Protein AF-A0A3A9B0M5-F1 (afdb_monomer_lite)

Radius of gyration: 29.29 Å; chains: 1; bounding box: 65×89×98 Å

Foldseek 3Di:
DDDDDDDDDDDDDDDDDDYDDDDDDDDDDDDDDDDDDDDPDPDDDDDPPDPDDDDPFPDWLVLLLVLLVNGVVSCQVLCLCVVLVRHPVCVVVVQWDWARARFFIKIFGQVLDQLPCQLQQQQCCVPPVGRDSQQGQKDFPVCACPRVDPPPQGHPVHPPTTIIGHDSQDPDQQLQVQQPQSQWDQDPPRRRTWGNLVRFQLPCSSQVRGPRSRWDRDPVSSGIGHDRLPCSSQVRRPRSRMDTHGSNSSSVSCCVSPSGHVVSVDDPPPPVPDDD

Sequence (276 aa):
MTDTHKNESVEPKAQITEASTEASTTTTEAAAAATNTAETSASTPASNTTDAAPKHSNFTRRSVLAMAGCGVAGLVVGGVLASWGVTSQAIASGRIDLRTTPTKMIVTDRARCSGCQRCEMMCTLKNDGVTQQSISRVHVWEHYNYGEGIGTGGGIYGDCQFTVQGCLQCADPQCANYCPVHAIYADPETGARVVDDEVCIGCGMCTAACPWNMPRVNAQTGTSTKCISCGRCAEQCPNGAIKFVDWEDIAQKVLDNGVASTATLIPDATLVEGLS

pLDDT: mean 78.05, std 26.07, range [27.14, 98.38]

Structure (mmCIF, N/CA/C/O backbone):
data_AF-A0A3A9B0M5-F1
#
_entry.id   AF-A0A3A9B0M5-F1
#
loop_
_atom_site.group_PDB
_atom_site.id
_atom_site.type_symbol
_atom_site.label_atom_id
_atom_site.label_alt_id
_atom_site.label_comp_id
_atom_site.label_asym_id
_atom_site.label_entity_id
_atom_site.label_seq_id
_atom_site.pdbx_PDB_ins_code
_atom_site.Cartn_x
_atom_site.Cartn_y
_atom_site.Cartn_z
_atom_site.occupancy
_atom_site.B_iso_or_equiv
_atom_site.auth_seq_id
_atom_site.auth_comp_id
_atom_site.auth_asym_id
_atom_site.auth_atom_id
_atom_site.pdbx_PDB_model_num
ATOM 1 N N . MET A 1 1 ? 41.537 12.180 71.579 1.00 37.97 1 MET A N 1
ATOM 2 C CA . MET A 1 1 ? 42.326 13.410 71.383 1.00 37.97 1 MET A CA 1
ATOM 3 C C . MET A 1 1 ? 41.405 14.422 70.722 1.00 37.97 1 MET A C 1
ATOM 5 O O . MET A 1 1 ? 41.039 14.184 69.583 1.00 37.97 1 MET A O 1
ATOM 9 N N . THR A 1 2 ? 40.981 15.413 71.523 1.00 37.19 2 THR A N 1
ATOM 10 C CA . THR A 1 2 ? 40.467 16.768 71.189 1.00 37.19 2 THR A CA 1
ATOM 11 C C . THR A 1 2 ? 39.323 16.868 70.165 1.00 37.19 2 THR A C 1
ATOM 13 O O . THR A 1 2 ? 39.521 16.551 69.000 1.00 37.19 2 THR A O 1
ATOM 16 N N . ASP A 1 3 ? 38.081 17.148 70.595 1.00 33.06 3 ASP A N 1
ATOM 17 C CA . ASP A 1 3 ? 37.487 18.507 70.776 1.00 33.06 3 ASP A CA 1
ATOM 18 C C . ASP A 1 3 ? 37.332 19.237 69.420 1.00 33.06 3 ASP A C 1
ATOM 20 O O . ASP A 1 3 ? 38.303 19.321 68.683 1.00 33.06 3 ASP A O 1
ATOM 24 N N . THR A 1 4 ? 36.184 19.760 68.964 1.00 40.91 4 THR A N 1
ATOM 25 C CA . THR A 1 4 ? 35.103 20.493 69.653 1.00 40.91 4 THR A CA 1
ATOM 26 C C . THR A 1 4 ? 33.837 20.628 68.759 1.00 40.91 4 THR A C 1
ATOM 28 O O . THR A 1 4 ? 33.938 20.854 67.560 1.00 40.91 4 THR A O 1
ATOM 31 N N . HIS A 1 5 ? 32.655 20.502 69.389 1.00 37.91 5 HIS A N 1
ATOM 32 C CA . HIS A 1 5 ? 31.403 21.304 69.298 1.00 37.91 5 HIS A CA 1
ATOM 33 C C . HIS A 1 5 ? 30.880 21.901 67.955 1.00 37.91 5 HIS A C 1
ATOM 35 O O . HIS A 1 5 ? 31.592 22.632 67.286 1.00 37.91 5 HIS A O 1
ATOM 41 N N . LYS A 1 6 ? 29.631 21.568 67.531 1.00 33.16 6 LYS A N 1
ATOM 42 C CA . LYS A 1 6 ? 28.328 22.311 67.713 1.00 33.16 6 LYS A CA 1
ATOM 43 C C . LYS A 1 6 ? 28.289 23.679 66.969 1.00 33.16 6 LYS A C 1
ATOM 45 O O . LYS A 1 6 ? 29.261 24.403 67.038 1.00 33.16 6 LYS A O 1
ATOM 50 N N . ASN A 1 7 ? 27.234 24.173 66.305 1.00 31.42 7 ASN A N 1
ATOM 51 C CA . ASN A 1 7 ? 25.790 23.982 66.459 1.00 31.42 7 ASN A CA 1
ATOM 52 C C . ASN A 1 7 ? 24.985 24.660 65.311 1.00 31.42 7 ASN A C 1
ATOM 54 O O . ASN A 1 7 ? 25.392 25.714 64.839 1.00 31.42 7 ASN A O 1
ATOM 58 N N . GLU A 1 8 ? 23.831 24.067 64.981 1.00 32.44 8 GLU A N 1
ATOM 59 C CA . GLU A 1 8 ? 22.487 24.623 64.674 1.00 32.44 8 GLU A CA 1
ATOM 60 C C . GLU A 1 8 ? 22.180 25.827 63.743 1.00 32.44 8 GLU A C 1
ATOM 62 O O . GLU A 1 8 ? 22.689 26.933 63.901 1.00 32.44 8 GLU A O 1
ATOM 67 N N . SER A 1 9 ? 21.065 25.611 63.006 1.00 30.75 9 SER A N 1
ATOM 68 C CA . SER A 1 9 ? 19.938 26.525 62.682 1.00 30.75 9 SER A CA 1
ATOM 69 C C . SER A 1 9 ? 20.122 27.447 61.450 1.00 30.75 9 SER A C 1
ATOM 71 O O . SER A 1 9 ? 21.202 27.968 61.233 1.00 30.75 9 SER A O 1
ATOM 73 N N . VAL A 1 10 ? 19.180 27.644 60.509 1.00 32.94 10 VAL A N 1
ATOM 74 C CA . VAL A 1 10 ? 17.725 27.919 60.549 1.00 32.94 10 VAL A CA 1
ATOM 75 C C . VAL A 1 10 ? 17.131 27.724 59.116 1.00 32.94 10 VAL A C 1
ATOM 77 O O . VAL A 1 10 ? 17.768 28.140 58.151 1.00 32.94 10 VAL A O 1
ATOM 80 N N . GLU A 1 11 ? 15.927 27.143 58.948 1.00 35.66 11 GLU A N 1
ATOM 81 C CA . GLU A 1 11 ? 15.085 27.260 57.718 1.00 35.66 11 GLU A CA 1
ATOM 82 C C . GLU A 1 11 ? 14.364 28.630 57.672 1.00 35.66 11 GLU A C 1
ATOM 84 O O . GLU A 1 11 ? 14.090 29.198 58.729 1.00 35.66 11 GLU A O 1
ATOM 89 N N . PRO A 1 12 ? 13.891 29.117 56.503 1.00 39.84 12 PRO A N 1
ATOM 90 C CA . PRO A 1 12 ? 12.433 29.028 56.327 1.00 39.84 12 PRO A CA 1
ATOM 91 C C . PRO A 1 12 ? 11.925 28.739 54.899 1.00 39.84 12 PRO A C 1
ATOM 93 O O . PRO A 1 12 ? 12.498 29.135 53.886 1.00 39.84 12 PRO A O 1
ATOM 96 N N . LYS A 1 13 ? 10.758 28.082 54.888 1.00 31.30 13 LYS A N 1
ATOM 97 C CA . LYS A 1 13 ? 9.774 27.911 53.805 1.00 31.30 13 LYS A CA 1
ATOM 98 C C . LYS A 1 13 ? 9.091 29.229 53.402 1.00 31.30 13 LYS A C 1
ATOM 100 O O . LYS A 1 13 ? 8.879 30.069 54.268 1.00 31.30 13 LYS A O 1
ATOM 105 N N . ALA A 1 14 ? 8.595 29.296 52.160 1.00 31.17 14 ALA A N 1
ATOM 106 C CA . ALA A 1 14 ? 7.221 29.695 51.760 1.00 31.17 14 ALA A CA 1
ATOM 107 C C . ALA A 1 14 ? 7.201 29.938 50.234 1.00 31.17 14 ALA A C 1
ATOM 109 O O . ALA A 1 14 ? 7.995 30.714 49.720 1.00 31.17 14 ALA A O 1
ATOM 110 N N . GLN A 1 15 ? 6.508 29.112 49.446 1.00 30.11 15 GLN A N 1
ATOM 111 C CA . GLN A 1 15 ? 5.094 29.263 49.061 1.00 30.11 15 GLN A CA 1
ATOM 112 C C . GLN A 1 15 ? 4.817 30.534 48.246 1.00 30.11 15 GLN A C 1
ATOM 114 O O . GLN A 1 15 ? 4.819 31.643 48.767 1.00 30.11 15 GLN A O 1
ATOM 119 N N . ILE A 1 16 ? 4.538 30.326 46.958 1.00 34.31 16 ILE A N 1
ATOM 120 C CA . ILE A 1 16 ? 4.034 31.336 46.030 1.00 34.31 16 ILE A CA 1
ATOM 121 C C . ILE A 1 16 ? 2.508 31.238 46.096 1.00 34.31 16 ILE A C 1
ATOM 123 O O . ILE A 1 16 ? 1.939 30.226 45.686 1.00 34.31 16 ILE A O 1
ATOM 127 N N . THR A 1 17 ? 1.868 32.240 46.693 1.00 30.05 17 THR A N 1
ATOM 128 C CA . THR A 1 17 ? 0.410 32.385 46.760 1.00 30.05 17 THR A CA 1
ATOM 129 C C . THR A 1 17 ? -0.123 33.259 45.630 1.00 30.05 17 THR A C 1
ATOM 131 O O . THR A 1 17 ? 0.590 34.052 45.021 1.00 30.05 17 THR A O 1
ATOM 134 N N . GLU A 1 18 ? -1.408 33.043 45.394 1.00 30.34 18 GLU A N 1
ATOM 135 C CA . GLU A 1 18 ? -2.299 33.493 44.335 1.00 30.34 18 GLU A CA 1
ATOM 136 C C . GLU A 1 18 ? -2.486 35.017 44.196 1.00 30.34 18 GLU A C 1
ATOM 138 O O . GLU A 1 18 ? -2.273 35.783 45.133 1.00 30.34 18 GLU A O 1
ATOM 143 N N . ALA A 1 19 ? -3.049 35.384 43.037 1.00 29.08 19 ALA A N 1
ATOM 144 C CA . ALA A 1 19 ? -4.328 36.099 42.905 1.00 29.08 19 ALA A CA 1
ATOM 145 C C . ALA A 1 19 ? -4.310 37.452 42.174 1.00 29.08 19 ALA A C 1
ATOM 147 O O . ALA A 1 19 ? -3.651 38.405 42.580 1.00 29.08 19 ALA A O 1
ATOM 148 N N . SER A 1 20 ? -5.270 37.532 41.239 1.00 28.45 20 SER A N 1
ATOM 149 C CA . SER A 1 20 ? -6.088 38.702 40.877 1.00 28.45 20 SER A CA 1
ATOM 150 C C . SER A 1 20 ? -5.387 39.808 40.064 1.00 28.45 20 SER A C 1
ATOM 152 O O . SER A 1 20 ? -4.211 40.075 40.247 1.00 28.45 20 SER A O 1
ATOM 154 N N . THR A 1 21 ? -6.017 40.444 39.076 1.00 32.62 21 THR A N 1
ATOM 155 C CA . THR A 1 21 ? -7.392 40.965 39.069 1.00 32.62 21 THR A CA 1
ATOM 156 C C . THR A 1 21 ? -7.945 41.118 37.645 1.00 32.62 21 THR A C 1
ATOM 158 O O . THR A 1 21 ? -7.223 41.394 36.690 1.00 32.62 21 THR A O 1
ATOM 161 N N . GLU A 1 22 ? -9.263 40.961 37.548 1.00 30.72 22 GLU A N 1
ATOM 162 C CA . GLU A 1 22 ? -10.137 41.273 36.414 1.00 30.72 22 GLU A CA 1
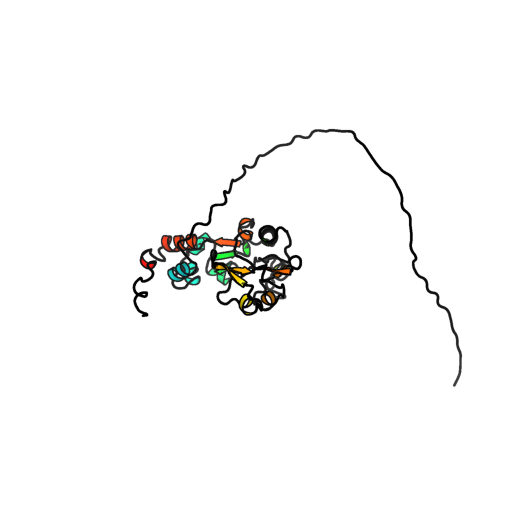ATOM 163 C C . GLU A 1 22 ? -10.238 42.791 36.152 1.00 30.72 22 GLU A C 1
ATOM 165 O O . GLU A 1 22 ? -10.077 43.587 37.076 1.00 30.72 22 GLU A O 1
ATOM 170 N N . ALA A 1 23 ? -10.611 43.193 34.927 1.00 30.28 23 ALA A N 1
ATOM 171 C CA . ALA A 1 23 ? -11.960 43.716 34.630 1.00 30.28 23 ALA A CA 1
ATOM 172 C C . ALA A 1 23 ? -12.019 44.610 33.372 1.00 30.28 23 ALA A C 1
ATOM 174 O O . ALA A 1 23 ? -11.239 45.547 33.242 1.00 30.28 23 ALA A O 1
ATOM 175 N N . SER A 1 24 ? -13.078 44.373 32.577 1.00 27.62 24 SER A N 1
ATOM 176 C CA . SER A 1 24 ? -13.893 45.360 31.830 1.00 27.62 24 SER A CA 1
ATOM 177 C C . SER A 1 24 ? -13.239 46.155 30.684 1.00 27.62 24 SER A C 1
ATOM 179 O O . SER A 1 24 ? -12.115 46.611 30.780 1.00 27.62 24 SER A O 1
ATOM 181 N N . THR A 1 25 ? -13.868 46.438 29.540 1.00 30.67 25 THR A N 1
ATOM 182 C CA . THR A 1 25 ? -15.287 46.449 29.142 1.00 30.67 25 THR A CA 1
ATOM 183 C C . THR A 1 25 ? -15.360 46.605 27.612 1.00 30.67 25 THR A C 1
ATOM 185 O O . THR A 1 25 ? -14.657 47.428 27.039 1.00 30.67 25 THR A O 1
ATOM 188 N N . THR A 1 26 ? -16.212 45.790 26.988 1.00 28.73 26 THR A N 1
ATOM 189 C CA . THR A 1 26 ? -17.173 46.071 25.896 1.00 28.73 26 THR A CA 1
ATOM 190 C C . THR A 1 26 ? -16.963 47.193 24.845 1.00 28.73 26 THR A C 1
ATOM 192 O O . THR A 1 26 ? -16.967 48.377 25.163 1.00 28.73 26 THR A O 1
ATOM 195 N N . THR A 1 27 ? -17.039 46.734 23.579 1.00 30.11 27 THR A N 1
ATOM 196 C CA . THR A 1 27 ? -17.926 47.150 22.449 1.00 30.11 27 THR A CA 1
ATOM 197 C C . THR A 1 27 ? -17.596 48.333 21.512 1.00 30.11 27 THR A C 1
ATOM 199 O O . THR A 1 27 ? -17.556 49.473 21.954 1.00 30.11 27 THR A O 1
ATOM 202 N N . THR A 1 28 ? -17.580 47.991 20.197 1.00 30.19 28 THR A N 1
ATOM 203 C CA . THR A 1 28 ? -18.144 48.687 18.989 1.00 30.19 28 THR A CA 1
ATOM 204 C C . THR A 1 28 ? -17.599 50.082 18.616 1.00 30.19 28 THR A C 1
ATOM 206 O O . THR A 1 28 ? -17.345 50.888 19.490 1.00 30.19 28 THR A O 1
ATOM 209 N N . GLU A 1 29 ? -17.425 50.526 17.364 1.00 31.56 29 GLU A N 1
ATOM 210 C CA . GLU A 1 29 ? -17.757 50.059 16.009 1.00 31.56 29 GLU A CA 1
ATOM 211 C C . GLU A 1 29 ? -17.039 50.980 14.983 1.00 31.56 29 GLU A C 1
ATOM 213 O O . GLU A 1 29 ? -16.890 52.171 15.229 1.00 31.56 29 GLU A O 1
ATOM 218 N N . ALA A 1 30 ? -16.705 50.406 13.820 1.00 28.38 30 ALA A N 1
ATOM 219 C CA . ALA A 1 30 ? -16.826 50.940 12.450 1.00 28.38 30 ALA A CA 1
ATOM 220 C C . ALA A 1 30 ? -16.000 52.137 11.891 1.00 28.38 30 ALA A C 1
ATOM 222 O O . ALA A 1 30 ? -15.804 53.179 12.504 1.00 28.38 30 ALA A O 1
ATOM 223 N N . ALA A 1 31 ? -15.714 51.956 10.585 1.00 28.52 31 ALA A N 1
ATOM 224 C CA . ALA A 1 31 ? -15.318 52.895 9.522 1.00 28.52 31 ALA A CA 1
ATOM 225 C C . ALA A 1 31 ? -13.849 53.359 9.476 1.00 28.52 31 ALA A C 1
ATOM 227 O O . ALA A 1 31 ? -13.247 53.677 10.485 1.00 28.52 31 ALA A O 1
ATOM 228 N N . ALA A 1 32 ? -13.193 53.543 8.332 1.00 27.14 32 ALA A N 1
ATOM 229 C CA . ALA A 1 32 ? -13.381 53.156 6.936 1.00 27.14 32 ALA A CA 1
ATOM 230 C C . ALA A 1 32 ? -12.092 53.611 6.223 1.00 27.14 32 ALA A C 1
ATOM 232 O O . ALA A 1 32 ? -11.688 54.757 6.401 1.00 27.14 32 ALA A O 1
ATOM 233 N N . ALA A 1 33 ? -11.466 52.767 5.404 1.00 30.16 33 ALA A N 1
ATOM 234 C CA . ALA A 1 33 ? -10.586 53.223 4.325 1.00 30.16 33 ALA A CA 1
ATOM 235 C C . ALA A 1 33 ? -10.403 52.098 3.301 1.00 30.16 33 ALA A C 1
ATOM 237 O O . ALA A 1 33 ? -9.668 51.138 3.518 1.00 30.16 33 ALA A O 1
ATOM 238 N N . ALA A 1 34 ? -11.124 52.225 2.192 1.00 28.05 34 ALA A N 1
ATOM 239 C CA . ALA A 1 34 ? -10.948 51.423 0.997 1.00 28.05 34 ALA A CA 1
ATOM 240 C C . ALA A 1 34 ? -9.739 51.925 0.197 1.00 28.05 34 ALA A C 1
ATOM 242 O O . ALA A 1 34 ? -9.637 53.120 -0.080 1.00 28.05 34 ALA A O 1
ATOM 243 N N . THR A 1 35 ? -8.902 51.005 -0.275 1.00 30.86 35 THR A N 1
ATOM 244 C CA . THR A 1 35 ? -8.110 51.193 -1.494 1.00 30.86 35 THR A CA 1
ATOM 245 C C . THR A 1 35 ? -8.123 49.900 -2.300 1.00 30.86 35 THR A C 1
ATOM 247 O O . THR A 1 35 ? -7.697 48.842 -1.848 1.00 30.86 35 THR A O 1
ATOM 250 N N . ASN A 1 36 ? -8.680 50.023 -3.503 1.00 31.52 36 ASN A N 1
ATOM 251 C CA . ASN A 1 36 ? -8.781 49.003 -4.535 1.00 31.52 36 ASN A CA 1
ATOM 252 C C . ASN A 1 36 ? -7.397 48.577 -5.042 1.00 31.52 36 ASN A C 1
ATOM 254 O O . ASN A 1 36 ? -6.628 49.425 -5.495 1.00 31.52 36 ASN A O 1
ATOM 258 N N . THR A 1 37 ? -7.159 47.271 -5.128 1.00 32.09 37 THR A N 1
ATOM 259 C CA . THR A 1 37 ? -6.278 46.686 -6.144 1.00 32.09 37 THR A CA 1
ATOM 260 C C . THR A 1 37 ? -6.960 45.469 -6.759 1.00 32.09 37 THR A C 1
ATOM 262 O O . THR A 1 37 ? -7.563 44.648 -6.078 1.00 32.09 37 THR A O 1
ATOM 265 N N . ALA A 1 38 ? -6.921 45.445 -8.087 1.00 29.91 38 ALA A N 1
ATOM 266 C CA . ALA A 1 38 ? -7.710 44.610 -8.971 1.00 29.91 38 ALA A CA 1
ATOM 267 C C . ALA A 1 38 ? -7.448 43.104 -8.808 1.00 29.91 38 ALA A C 1
ATOM 269 O O . ALA A 1 38 ? -6.310 42.642 -8.889 1.00 29.91 38 ALA A O 1
ATOM 270 N N . GLU A 1 39 ? -8.534 42.344 -8.677 1.00 27.55 39 GLU A N 1
ATOM 271 C CA . GLU A 1 39 ? -8.567 40.899 -8.877 1.00 27.55 39 GLU A CA 1
ATOM 272 C C . GLU A 1 39 ? -8.356 40.581 -10.362 1.00 27.55 39 GLU A C 1
ATOM 274 O O . GLU A 1 39 ? -9.118 41.009 -11.229 1.00 27.55 39 GLU A O 1
ATOM 279 N N . THR A 1 40 ? -7.323 39.797 -10.665 1.00 28.72 40 THR A N 1
ATOM 280 C CA . THR A 1 40 ? -7.215 39.072 -11.936 1.00 28.72 40 THR A CA 1
ATOM 281 C C . THR A 1 40 ? -7.671 37.641 -11.680 1.00 28.72 40 THR A C 1
ATOM 283 O O . THR A 1 40 ? -6.923 36.795 -11.198 1.00 28.72 40 THR A O 1
ATOM 286 N N . SER A 1 41 ? -8.946 37.390 -11.960 1.00 28.12 41 SER A N 1
ATOM 287 C CA . SER A 1 41 ? -9.590 36.084 -11.896 1.00 28.12 41 SER A CA 1
ATOM 288 C C . SER A 1 41 ? -9.194 35.239 -13.112 1.00 28.12 41 SER A C 1
ATOM 290 O O . SER A 1 41 ? -9.834 35.261 -14.160 1.00 28.12 41 SER A O 1
ATOM 292 N N . ALA A 1 42 ? -8.122 34.460 -12.971 1.00 28.97 42 ALA A N 1
ATOM 293 C CA . ALA A 1 42 ? -7.872 33.323 -13.850 1.00 28.97 42 ALA A CA 1
ATOM 294 C C . ALA A 1 42 ? -8.760 32.157 -13.388 1.00 28.97 42 ALA A C 1
ATOM 296 O O . ALA A 1 42 ? -8.472 31.473 -12.407 1.00 28.97 42 ALA A O 1
ATOM 297 N N . SER A 1 43 ? -9.886 31.978 -14.074 1.00 30.62 43 SER A N 1
ATOM 298 C CA . SER A 1 43 ? -10.784 30.841 -13.903 1.00 30.62 43 SER A CA 1
ATOM 299 C C . SER A 1 43 ? -10.122 29.569 -14.439 1.00 30.62 43 SER A C 1
ATOM 301 O O . SER A 1 43 ? -9.947 29.383 -15.641 1.00 30.62 43 SER A O 1
ATOM 303 N N . THR A 1 44 ? -9.744 28.667 -13.537 1.00 30.22 44 THR A N 1
ATOM 304 C CA . THR A 1 44 ? -9.414 27.283 -13.892 1.00 30.22 44 THR A CA 1
ATOM 305 C C . THR A 1 44 ? -10.725 26.533 -14.146 1.00 30.22 44 THR A C 1
ATOM 307 O O . THR A 1 44 ? -11.612 26.591 -13.291 1.00 30.22 44 THR A O 1
ATOM 310 N N . PRO A 1 45 ? -10.899 25.824 -15.276 1.00 30.02 45 PRO A N 1
ATOM 311 C CA . PRO A 1 45 ? -12.116 25.063 -15.510 1.00 30.02 45 PRO A CA 1
ATOM 312 C C . PRO A 1 45 ? -12.175 23.887 -14.531 1.00 30.02 45 PRO A C 1
ATOM 314 O O . PRO A 1 45 ? -11.258 23.068 -14.460 1.00 30.02 45 PRO A O 1
ATOM 317 N N . ALA A 1 46 ? -13.262 23.825 -13.765 1.00 28.66 46 ALA A N 1
ATOM 318 C CA . ALA A 1 46 ? -13.590 22.698 -12.910 1.00 28.66 46 ALA A CA 1
ATOM 319 C C . ALA A 1 46 ? -13.708 21.434 -13.775 1.00 28.66 46 ALA A C 1
ATOM 321 O O . ALA A 1 46 ? -14.604 21.317 -14.612 1.00 28.66 46 ALA A O 1
ATOM 322 N N . SER A 1 47 ? -12.789 20.486 -13.593 1.00 31.44 47 SER A N 1
ATOM 323 C CA . SER A 1 47 ? -12.940 19.145 -14.140 1.00 31.44 47 SER A CA 1
ATOM 324 C C . SER A 1 47 ? -14.050 18.446 -13.360 1.00 31.44 47 SER A C 1
ATOM 326 O O . SER A 1 47 ? -13.836 17.990 -12.237 1.00 31.44 47 SER A O 1
ATOM 328 N N . ASN A 1 48 ? -15.242 18.383 -13.949 1.00 29.56 48 ASN A N 1
ATOM 329 C CA . ASN A 1 48 ? -16.323 17.520 -13.490 1.00 29.56 48 ASN A CA 1
ATOM 330 C C . ASN A 1 48 ? -15.869 16.059 -13.598 1.00 29.56 48 ASN A C 1
ATOM 332 O O . ASN A 1 48 ? -15.992 15.442 -14.654 1.00 29.56 48 ASN A O 1
ATOM 336 N N . THR A 1 49 ? -15.342 15.494 -12.516 1.00 30.36 49 THR A N 1
ATOM 337 C CA . THR A 1 49 ? -15.250 14.043 -12.364 1.00 30.36 49 THR A CA 1
ATOM 338 C C . THR A 1 49 ? -16.560 13.579 -11.752 1.00 30.36 49 THR A C 1
ATOM 340 O O . THR A 1 49 ? -16.742 13.605 -10.540 1.00 30.36 49 THR A O 1
ATOM 343 N N . THR A 1 50 ? -17.509 13.222 -12.612 1.00 31.89 50 THR A N 1
ATOM 344 C CA . THR A 1 50 ? -18.661 12.415 -12.218 1.00 31.89 50 THR A CA 1
ATOM 345 C C . THR A 1 50 ? -18.141 11.111 -11.623 1.00 31.89 50 THR A C 1
ATOM 347 O O . THR A 1 50 ? -17.428 10.381 -12.316 1.00 31.89 50 THR A O 1
ATOM 350 N N . ASP A 1 51 ? -18.481 10.835 -10.364 1.00 37.94 51 ASP A N 1
ATOM 351 C CA . ASP A 1 51 ? -18.269 9.539 -9.724 1.00 37.94 51 ASP A CA 1
ATOM 352 C C . ASP A 1 51 ? -18.958 8.460 -10.573 1.00 37.94 51 ASP A C 1
ATOM 354 O O . ASP A 1 51 ? -20.180 8.304 -10.564 1.00 37.94 51 ASP A O 1
ATOM 358 N N . ALA A 1 52 ? -18.173 7.760 -11.391 1.00 35.09 52 ALA A N 1
ATOM 359 C CA . ALA A 1 52 ? -18.656 6.637 -12.171 1.00 35.09 52 ALA A CA 1
ATOM 360 C C . ALA A 1 52 ? -18.911 5.463 -11.217 1.00 35.09 52 ALA A C 1
ATOM 362 O O . ALA A 1 52 ? -18.023 5.063 -10.465 1.00 35.09 52 ALA A O 1
ATOM 363 N N . ALA A 1 53 ? -20.127 4.917 -11.265 1.00 32.12 53 ALA A N 1
ATOM 364 C CA . ALA A 1 53 ? -20.503 3.686 -10.576 1.00 32.12 53 ALA A CA 1
ATOM 365 C C . ALA A 1 53 ? -19.485 2.553 -10.853 1.00 32.12 53 ALA A C 1
ATOM 367 O O . ALA A 1 53 ? -18.894 2.519 -11.940 1.00 32.12 53 ALA A O 1
ATOM 368 N N . PRO A 1 54 ? -19.269 1.622 -9.902 1.00 40.66 54 PRO A N 1
ATOM 369 C CA . PRO A 1 54 ? -18.243 0.595 -10.027 1.00 40.66 54 PRO A CA 1
ATOM 370 C C . PRO A 1 54 ? -18.537 -0.296 -11.237 1.00 40.66 54 PRO A C 1
ATOM 372 O O . PRO A 1 54 ? -19.542 -1.004 -11.285 1.00 40.66 54 PRO A O 1
ATOM 375 N N . LYS A 1 55 ? -17.656 -0.258 -12.242 1.00 45.41 55 LYS A N 1
ATOM 376 C CA . LYS A 1 55 ? -17.670 -1.237 -13.330 1.00 45.41 55 LYS A CA 1
ATOM 377 C C . LYS A 1 55 ? -17.358 -2.603 -12.724 1.00 45.41 55 LYS A C 1
ATOM 379 O O . LYS A 1 55 ? -16.297 -2.781 -12.129 1.00 45.41 55 LYS A O 1
ATOM 384 N N . HIS A 1 56 ? -18.258 -3.568 -12.885 1.00 45.34 56 HIS A N 1
ATOM 385 C CA . HIS A 1 56 ? -17.932 -4.966 -12.625 1.00 45.34 56 HIS A CA 1
ATOM 386 C C . HIS A 1 56 ? -16.832 -5.392 -13.610 1.00 45.34 56 HIS A C 1
ATOM 388 O O . HIS A 1 56 ? -17.096 -5.608 -14.790 1.00 45.34 56 HIS A O 1
ATOM 394 N N . SER A 1 57 ? -15.587 -5.440 -13.129 1.00 55.72 57 SER A N 1
ATOM 395 C CA . SER A 1 57 ? -14.427 -5.895 -13.900 1.00 55.72 57 SER A CA 1
ATOM 396 C C . SER A 1 57 ? -14.565 -7.387 -14.195 1.00 55.72 57 SER A C 1
ATOM 398 O O . SER A 1 57 ? -14.713 -8.196 -13.277 1.00 55.72 57 SER A O 1
ATOM 400 N N . ASN A 1 58 ? -14.450 -7.767 -15.469 1.00 69.00 58 ASN A N 1
ATOM 401 C CA . ASN A 1 58 ? -14.431 -9.171 -15.897 1.00 69.00 58 ASN A CA 1
ATOM 402 C C . ASN A 1 58 ? -13.143 -9.911 -15.483 1.00 69.00 58 ASN A C 1
ATOM 404 O O . ASN A 1 58 ? -13.036 -11.123 -15.669 1.00 69.00 58 ASN A O 1
ATOM 408 N N . PHE A 1 59 ? -12.155 -9.204 -14.920 1.00 81.88 59 PHE A N 1
ATOM 409 C CA . PHE A 1 59 ? -10.872 -9.769 -14.518 1.00 81.88 59 PHE A CA 1
ATOM 410 C C . PHE A 1 59 ? -10.609 -9.582 -13.028 1.00 81.88 59 PHE A C 1
ATOM 412 O O . PHE A 1 59 ? -10.622 -8.472 -12.493 1.00 81.88 59 PHE A O 1
ATOM 419 N N . THR A 1 60 ? -10.302 -10.693 -12.362 1.00 85.75 60 THR A N 1
ATOM 420 C CA . THR A 1 60 ? -9.847 -10.704 -10.972 1.00 85.75 60 THR A CA 1
ATOM 421 C C . THR A 1 60 ? -8.324 -10.714 -10.919 1.00 85.75 60 THR A C 1
ATOM 423 O O . THR A 1 60 ? -7.653 -11.167 -11.850 1.00 85.75 60 THR A O 1
ATOM 426 N N . ARG A 1 61 ? -7.746 -10.333 -9.774 1.00 88.50 61 ARG A N 1
ATOM 427 C CA . ARG A 1 61 ? -6.318 -10.553 -9.492 1.00 88.50 61 ARG A CA 1
ATOM 428 C C . ARG A 1 61 ? -5.857 -11.958 -9.892 1.00 88.50 61 ARG A C 1
ATOM 430 O O . ARG A 1 61 ? -4.808 -12.117 -10.508 1.00 88.50 61 ARG A O 1
ATOM 437 N N . ARG A 1 62 ? -6.614 -12.991 -9.503 1.00 87.38 62 ARG A N 1
ATOM 438 C CA . ARG A 1 62 ? -6.215 -14.390 -9.710 1.00 87.38 62 ARG A CA 1
ATOM 439 C C . ARG A 1 62 ? -6.189 -14.745 -11.193 1.00 87.38 62 ARG A C 1
ATOM 441 O O . ARG A 1 62 ? -5.222 -15.366 -11.619 1.00 87.38 62 ARG A O 1
ATOM 448 N N . SER A 1 63 ? -7.194 -14.328 -11.967 1.00 87.62 63 SER A N 1
ATOM 449 C CA . SER A 1 63 ? -7.231 -14.607 -13.407 1.00 87.62 63 SER A CA 1
ATOM 450 C C . SER A 1 63 ? -6.073 -13.929 -14.137 1.00 87.62 63 SER A C 1
ATOM 452 O O . SER A 1 63 ? -5.421 -14.560 -14.960 1.00 87.62 63 SER A O 1
ATOM 454 N N . VAL A 1 64 ? -5.742 -12.683 -13.780 1.00 89.56 64 VAL A N 1
ATOM 455 C CA . VAL A 1 64 ? -4.619 -11.959 -14.401 1.00 89.56 64 VAL A CA 1
ATOM 456 C C . VAL A 1 64 ? -3.274 -12.591 -14.073 1.00 89.56 64 VAL A C 1
ATOM 458 O O . VAL A 1 64 ? -2.447 -12.794 -14.959 1.00 89.56 64 VAL A O 1
ATOM 461 N N . LEU A 1 65 ? -3.052 -12.945 -12.806 1.00 88.81 65 LEU A N 1
ATOM 462 C CA . LEU A 1 65 ? -1.814 -13.607 -12.402 1.00 88.81 65 LEU A CA 1
ATOM 463 C C . LEU A 1 65 ? -1.678 -15.006 -13.022 1.00 88.81 65 LEU A C 1
ATOM 465 O O . LEU A 1 65 ? -0.562 -15.405 -13.344 1.00 88.81 65 LEU A O 1
ATOM 469 N N . ALA A 1 66 ? -2.789 -15.722 -13.220 1.00 86.75 66 ALA A N 1
ATOM 470 C CA . ALA A 1 66 ? -2.799 -17.008 -13.911 1.00 86.75 66 ALA A CA 1
ATOM 471 C C . ALA A 1 66 ? -2.458 -16.865 -15.404 1.00 86.75 66 ALA A C 1
ATOM 473 O O . ALA A 1 66 ? -1.644 -17.634 -15.907 1.00 86.75 66 ALA A O 1
ATOM 474 N N . MET A 1 67 ? -2.994 -15.846 -16.092 1.00 84.69 67 MET A N 1
ATOM 475 C CA . MET A 1 67 ? -2.651 -15.571 -17.498 1.00 84.69 67 MET A CA 1
ATOM 476 C C . MET A 1 67 ? -1.155 -15.324 -17.710 1.00 84.69 67 MET A C 1
ATOM 478 O O . MET A 1 67 ? -0.607 -15.692 -18.741 1.00 84.69 67 MET A O 1
ATOM 482 N N . ALA A 1 68 ? -0.484 -14.711 -16.735 1.00 82.12 68 ALA A N 1
ATOM 483 C CA . ALA A 1 68 ? 0.943 -14.421 -16.816 1.00 82.12 68 ALA A CA 1
ATOM 484 C C . ALA A 1 68 ? 1.848 -15.653 -16.598 1.00 82.12 68 ALA A C 1
ATOM 486 O O . ALA A 1 68 ? 3.072 -15.522 -16.671 1.00 82.12 68 ALA A O 1
ATOM 487 N N . GLY A 1 69 ? 1.279 -16.825 -16.279 1.00 79.44 69 GLY A N 1
ATOM 488 C CA . GLY A 1 69 ? 1.986 -18.080 -15.993 1.00 79.44 69 GLY A CA 1
ATOM 489 C C . GLY A 1 69 ? 2.738 -18.063 -14.658 1.00 79.44 69 GLY A C 1
ATOM 490 O O . GLY A 1 69 ? 2.389 -18.778 -13.724 1.00 79.44 69 GLY A O 1
ATOM 491 N N . CYS A 1 70 ? 3.739 -17.191 -14.534 1.00 81.31 70 CYS A N 1
ATOM 492 C CA . CYS A 1 70 ? 4.586 -17.035 -13.346 1.00 81.31 70 CYS A CA 1
ATOM 493 C C . CYS A 1 70 ? 4.113 -15.901 -12.414 1.00 81.31 70 CYS A C 1
ATOM 495 O O . CYS A 1 70 ? 4.921 -15.261 -11.734 1.00 81.31 70 CYS A O 1
ATOM 497 N N . GLY A 1 71 ? 2.812 -15.589 -12.408 1.00 88.94 71 GLY A N 1
ATOM 498 C CA . GLY A 1 71 ? 2.249 -14.507 -11.601 1.00 88.94 71 GLY A CA 1
ATOM 499 C C . GLY A 1 71 ? 2.879 -13.144 -11.911 1.00 88.94 71 GLY A C 1
ATOM 500 O O . GLY A 1 71 ? 3.076 -12.779 -13.068 1.00 88.94 71 GLY A O 1
ATOM 501 N N . VAL A 1 72 ? 3.221 -12.380 -10.867 1.00 89.81 72 VAL A N 1
ATOM 502 C CA . VAL A 1 72 ? 3.800 -11.030 -11.020 1.00 89.81 72 VAL A CA 1
ATOM 503 C C . VAL A 1 72 ? 5.131 -11.068 -11.770 1.00 89.81 72 VAL A C 1
ATOM 505 O O . VAL A 1 72 ? 5.385 -10.191 -12.590 1.00 89.81 72 VAL A O 1
ATOM 508 N N . ALA A 1 73 ? 5.960 -12.094 -11.553 1.00 89.06 73 ALA A N 1
ATOM 509 C CA . ALA A 1 73 ? 7.241 -12.220 -12.247 1.00 89.06 73 ALA A CA 1
ATOM 510 C C . ALA A 1 73 ? 7.054 -12.335 -13.769 1.00 89.06 73 ALA A C 1
ATOM 512 O O . ALA A 1 73 ? 7.792 -11.703 -14.522 1.00 89.06 73 ALA A O 1
ATOM 513 N N . GLY A 1 74 ? 6.022 -13.063 -14.216 1.00 88.19 74 GLY A N 1
ATOM 514 C CA . GLY A 1 74 ? 5.653 -13.151 -15.632 1.00 88.19 74 GLY A CA 1
ATOM 515 C C . GLY A 1 74 ? 5.243 -11.797 -16.216 1.00 88.19 74 GLY A C 1
ATOM 516 O O . GLY A 1 74 ? 5.716 -11.420 -17.285 1.00 88.19 74 GLY A O 1
ATOM 517 N N . LEU A 1 75 ? 4.450 -11.014 -15.475 1.00 90.69 75 LEU A N 1
ATOM 518 C CA . LEU A 1 75 ? 4.038 -9.663 -15.885 1.00 90.69 75 LEU A CA 1
ATOM 519 C C . LEU A 1 75 ? 5.228 -8.695 -16.024 1.00 90.69 75 LEU A C 1
ATOM 521 O O . LEU A 1 75 ? 5.233 -7.833 -16.904 1.00 90.69 75 LEU A O 1
ATOM 525 N N . VAL A 1 76 ? 6.236 -8.826 -15.159 1.00 91.75 76 VAL A N 1
ATOM 526 C CA . VAL A 1 76 ? 7.443 -7.986 -15.191 1.00 91.75 76 VAL A CA 1
ATOM 527 C C . VAL A 1 76 ? 8.359 -8.389 -16.346 1.00 91.75 76 VAL A C 1
ATOM 529 O O . VAL A 1 76 ? 8.735 -7.538 -17.149 1.00 91.75 76 VAL A O 1
ATOM 532 N N . VAL A 1 77 ? 8.709 -9.676 -16.450 1.00 88.44 77 VAL A N 1
ATOM 533 C CA . VAL A 1 77 ? 9.636 -10.177 -17.481 1.00 88.44 77 VAL A CA 1
ATOM 534 C C . VAL A 1 77 ? 9.025 -10.058 -18.878 1.00 88.44 77 VAL A C 1
ATOM 536 O O . VAL A 1 77 ? 9.726 -9.696 -19.817 1.00 88.44 77 VAL A O 1
ATOM 539 N N . GLY A 1 78 ? 7.713 -10.274 -19.009 1.00 86.56 78 GLY A N 1
ATOM 540 C CA . GLY A 1 78 ? 6.967 -10.084 -20.255 1.00 86.56 78 GLY A CA 1
ATOM 541 C C . GLY A 1 78 ? 6.733 -8.618 -20.641 1.00 86.56 78 GLY A C 1
ATOM 542 O O . GLY A 1 78 ? 6.021 -8.352 -21.605 1.00 86.56 78 GLY A O 1
ATOM 543 N N . GLY A 1 79 ? 7.268 -7.651 -19.885 1.00 90.44 79 GLY A N 1
ATOM 544 C CA . GLY A 1 79 ? 7.165 -6.222 -20.196 1.00 90.44 79 GLY A CA 1
ATOM 545 C C . GLY A 1 79 ? 5.756 -5.630 -20.073 1.00 90.44 79 GLY A C 1
ATOM 546 O O . GLY A 1 79 ? 5.563 -4.457 -20.383 1.00 90.44 79 GLY A O 1
ATOM 547 N N . VAL A 1 80 ? 4.774 -6.398 -19.587 1.00 93.06 80 VAL A N 1
ATOM 548 C CA . VAL A 1 80 ? 3.373 -5.968 -19.427 1.00 93.06 80 VAL A CA 1
ATOM 549 C C . VAL A 1 80 ? 3.285 -4.737 -18.534 1.00 93.06 80 VAL A C 1
ATOM 551 O O . VAL A 1 80 ? 2.533 -3.809 -18.820 1.00 93.06 80 VAL A O 1
ATOM 554 N N . LEU A 1 81 ? 4.094 -4.696 -17.473 1.00 94.38 81 LEU A N 1
ATOM 555 C CA . LEU A 1 81 ? 4.056 -3.607 -16.500 1.00 94.38 81 LEU A CA 1
ATOM 556 C C . LEU A 1 81 ? 4.943 -2.399 -16.866 1.00 94.38 81 LEU A C 1
ATOM 558 O O . LEU A 1 81 ? 4.989 -1.415 -16.117 1.00 94.38 81 LEU A O 1
ATOM 562 N N . ALA A 1 82 ? 5.627 -2.433 -18.016 1.00 93.19 82 ALA A N 1
ATOM 563 C CA . ALA A 1 82 ? 6.590 -1.404 -18.408 1.00 93.19 82 ALA A CA 1
ATOM 564 C C . ALA A 1 82 ? 5.948 -0.016 -18.569 1.00 93.19 82 ALA A C 1
ATOM 566 O O . ALA A 1 82 ? 6.567 0.988 -18.210 1.00 93.19 82 ALA A O 1
ATOM 567 N N . SER A 1 83 ? 4.685 0.060 -19.010 1.00 91.31 83 SER A N 1
ATOM 568 C CA . SER A 1 83 ? 3.939 1.325 -19.131 1.00 91.31 83 SER A CA 1
ATOM 569 C C . SER A 1 83 ? 3.749 2.045 -17.795 1.00 91.31 83 SER A C 1
ATOM 571 O O . SER A 1 83 ? 3.655 3.271 -17.761 1.00 91.31 83 SER A O 1
ATOM 573 N N . TRP A 1 84 ? 3.755 1.317 -16.676 1.00 94.00 84 TRP A N 1
ATOM 574 C CA . TRP A 1 84 ? 3.688 1.911 -15.338 1.00 94.00 84 TRP A CA 1
ATOM 575 C C . TRP A 1 84 ? 5.069 2.200 -14.732 1.00 94.00 84 TRP A C 1
ATOM 577 O O . TRP A 1 84 ? 5.152 2.746 -13.626 1.00 94.00 84 TRP A O 1
ATOM 587 N N . GLY A 1 85 ? 6.142 1.941 -15.487 1.00 91.31 85 GLY A N 1
ATOM 588 C CA . GLY A 1 85 ? 7.538 2.153 -15.106 1.00 91.31 85 GLY A CA 1
ATOM 589 C C . GLY A 1 85 ? 8.190 0.949 -14.429 1.00 91.31 85 GLY A C 1
ATOM 590 O O . GLY A 1 85 ? 9.299 1.082 -13.923 1.00 91.31 85 GLY A O 1
ATOM 591 N N . VAL A 1 86 ? 7.514 -0.202 -14.399 1.00 95.31 86 VAL A N 1
ATOM 592 C CA . VAL A 1 86 ? 7.977 -1.411 -13.712 1.00 95.31 86 VAL A CA 1
ATOM 593 C C . VAL A 1 86 ? 8.923 -2.195 -14.617 1.00 95.31 86 VAL A C 1
ATOM 595 O O . VAL A 1 86 ? 8.545 -2.610 -15.710 1.00 95.31 86 VAL A O 1
ATOM 598 N N . THR A 1 87 ? 10.147 -2.427 -14.147 1.00 95.31 87 THR A N 1
ATOM 599 C CA . THR A 1 87 ? 11.157 -3.242 -14.838 1.00 95.31 87 THR A CA 1
ATOM 600 C C . THR A 1 87 ? 11.853 -4.171 -13.850 1.00 95.31 87 THR A C 1
ATOM 602 O O . THR A 1 87 ? 11.926 -3.869 -12.657 1.00 95.31 87 THR A O 1
ATOM 605 N N . SER A 1 88 ? 12.424 -5.277 -14.337 1.00 93.69 88 SER A N 1
ATOM 606 C CA . SER A 1 88 ? 13.174 -6.222 -13.495 1.00 93.69 88 SER A CA 1
ATOM 607 C C . SER A 1 88 ? 14.313 -5.536 -12.739 1.00 93.69 88 SER A C 1
ATOM 609 O O . SER A 1 88 ? 14.513 -5.798 -11.558 1.00 93.69 88 SER A O 1
ATOM 611 N N . GLN A 1 89 ? 15.018 -4.604 -13.392 1.00 93.94 89 GLN A N 1
ATOM 612 C CA . GLN A 1 89 ? 16.097 -3.838 -12.767 1.00 93.94 89 GLN A CA 1
ATOM 613 C C . GLN A 1 89 ? 15.581 -2.909 -11.662 1.00 93.94 89 GLN A C 1
ATOM 615 O O . GLN A 1 89 ? 16.218 -2.803 -10.619 1.00 93.94 89 GLN A O 1
ATOM 620 N N . ALA A 1 90 ? 14.438 -2.246 -11.870 1.00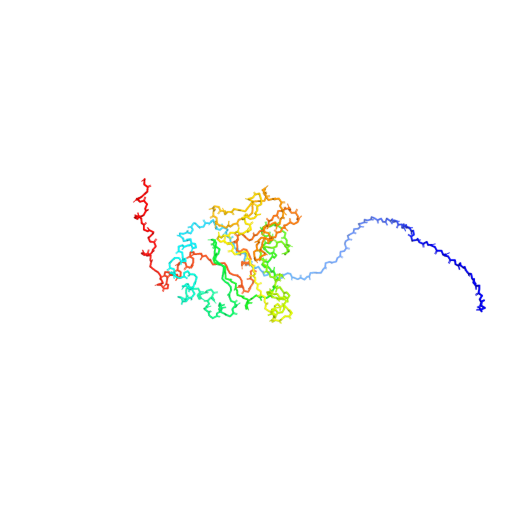 94.38 90 ALA A N 1
ATOM 621 C CA . ALA A 1 90 ? 13.865 -1.343 -10.874 1.00 94.38 90 ALA A CA 1
ATOM 622 C C . ALA A 1 90 ? 13.334 -2.086 -9.637 1.00 94.38 90 ALA A C 1
ATOM 624 O O . ALA A 1 90 ? 13.399 -1.549 -8.535 1.00 94.38 90 ALA A O 1
ATOM 625 N N . ILE A 1 91 ? 12.835 -3.313 -9.804 1.00 94.19 91 ILE A N 1
ATOM 626 C CA . ILE A 1 91 ? 12.452 -4.173 -8.675 1.00 94.19 91 ILE A CA 1
ATOM 627 C C . ILE A 1 91 ? 13.705 -4.687 -7.961 1.00 94.19 91 ILE A C 1
ATOM 629 O O . ILE A 1 91 ? 13.803 -4.577 -6.744 1.00 94.19 91 ILE A O 1
ATOM 633 N N . ALA A 1 92 ? 14.691 -5.195 -8.709 1.00 92.81 92 ALA A N 1
ATOM 634 C CA . ALA A 1 92 ? 15.921 -5.743 -8.138 1.00 92.81 92 ALA A CA 1
ATOM 635 C C . ALA A 1 92 ? 16.732 -4.702 -7.349 1.00 92.81 92 ALA A C 1
ATOM 637 O O . ALA A 1 92 ? 17.375 -5.049 -6.364 1.00 92.81 92 ALA A O 1
ATOM 638 N N . SER A 1 93 ? 16.689 -3.428 -7.751 1.00 91.38 93 SER A N 1
ATOM 639 C CA . SER A 1 93 ? 17.339 -2.340 -7.015 1.00 91.38 93 SER A CA 1
ATOM 640 C C . SER A 1 93 ? 16.548 -1.841 -5.801 1.00 91.38 93 SER A C 1
ATOM 642 O O . SER A 1 93 ? 17.000 -0.918 -5.129 1.00 91.38 93 SER A O 1
ATOM 644 N N . GLY A 1 94 ? 15.350 -2.378 -5.544 1.00 89.31 94 GLY A N 1
ATOM 645 C CA . GLY A 1 94 ? 14.451 -1.878 -4.501 1.00 89.31 94 GLY A CA 1
ATOM 646 C C . GLY A 1 94 ? 13.873 -0.493 -4.804 1.00 89.31 94 GLY A C 1
ATOM 647 O O . GLY A 1 94 ? 13.334 0.163 -3.912 1.00 89.31 94 GLY A O 1
ATOM 648 N N . ARG A 1 95 ? 13.984 -0.011 -6.053 1.00 92.19 95 ARG A N 1
ATOM 649 C CA . ARG A 1 95 ? 13.385 1.260 -6.475 1.00 92.19 95 ARG A CA 1
ATOM 650 C C . ARG A 1 95 ? 11.864 1.164 -6.543 1.00 92.19 95 ARG A C 1
ATOM 652 O O . ARG A 1 95 ? 11.172 2.100 -6.139 1.00 92.19 95 ARG A O 1
ATOM 659 N N . ILE A 1 96 ? 11.367 0.067 -7.108 1.00 94.75 96 ILE A N 1
ATOM 660 C CA . ILE A 1 96 ? 9.940 -0.189 -7.268 1.00 94.75 96 ILE A CA 1
ATOM 661 C C . ILE A 1 96 ? 9.505 -1.318 -6.349 1.00 94.75 96 ILE A C 1
ATOM 663 O O . ILE A 1 96 ? 10.064 -2.410 -6.394 1.00 94.75 96 ILE A O 1
ATOM 667 N N . ASP A 1 97 ? 8.452 -1.048 -5.586 1.00 92.62 97 ASP A N 1
ATOM 668 C CA . ASP A 1 97 ? 7.726 -2.032 -4.791 1.00 92.62 97 ASP A CA 1
ATOM 669 C C . ASP A 1 97 ? 6.354 -2.308 -5.422 1.00 92.62 97 ASP A C 1
ATOM 671 O O . ASP A 1 97 ? 5.646 -1.382 -5.842 1.00 92.62 97 ASP A O 1
ATOM 675 N N . LEU A 1 98 ? 5.986 -3.590 -5.492 1.00 93.44 98 LEU A N 1
ATOM 676 C CA . LEU A 1 98 ? 4.734 -4.065 -6.075 1.00 93.44 98 LEU A CA 1
ATOM 677 C C . LEU A 1 98 ? 3.901 -4.781 -5.021 1.00 93.44 98 LEU A C 1
ATOM 679 O O . LEU A 1 98 ? 4.337 -5.767 -4.431 1.00 93.44 98 LEU A O 1
ATOM 683 N N . ARG A 1 99 ? 2.647 -4.356 -4.862 1.00 92.50 99 ARG A N 1
ATOM 684 C CA . ARG A 1 99 ? 1.697 -5.005 -3.951 1.00 92.50 99 ARG A CA 1
ATOM 685 C C .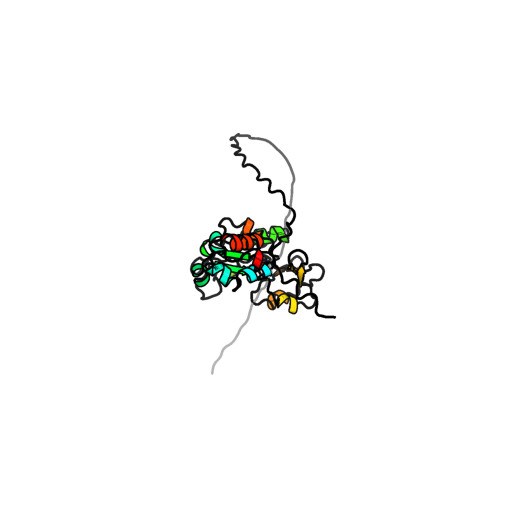 ARG A 1 99 ? 0.486 -5.463 -4.730 1.00 92.50 99 ARG A C 1
ATOM 687 O O . ARG A 1 99 ? -0.192 -4.664 -5.373 1.00 92.50 99 ARG A O 1
ATOM 694 N N . THR A 1 100 ? 0.187 -6.752 -4.650 1.00 91.38 100 THR A N 1
ATOM 695 C CA . THR A 1 100 ? -0.991 -7.331 -5.297 1.00 91.38 100 THR A CA 1
ATOM 696 C C . THR A 1 100 ? -2.153 -7.371 -4.314 1.00 91.38 100 THR A C 1
ATOM 698 O O . THR A 1 100 ? -2.325 -8.362 -3.599 1.00 91.38 100 THR A O 1
ATOM 701 N N . THR A 1 101 ? -2.957 -6.310 -4.261 1.00 91.75 101 THR A N 1
ATOM 702 C CA . THR A 1 101 ? -4.176 -6.326 -3.446 1.00 91.75 101 THR A CA 1
ATOM 703 C C . THR A 1 101 ? -5.314 -7.005 -4.220 1.00 91.75 101 THR A C 1
ATOM 705 O O . THR A 1 101 ? -5.222 -7.179 -5.439 1.00 91.75 101 THR A O 1
ATOM 708 N N . PRO A 1 102 ? -6.385 -7.454 -3.541 1.00 88.75 102 PRO A N 1
ATOM 709 C CA . PRO A 1 102 ? -7.565 -8.000 -4.213 1.00 88.75 102 PRO A CA 1
ATOM 710 C C . PRO A 1 102 ? -8.160 -7.037 -5.248 1.00 88.75 102 PRO A C 1
ATOM 712 O O . PRO A 1 102 ? -8.491 -7.465 -6.348 1.00 88.75 102 PRO A O 1
ATOM 715 N N . THR A 1 103 ? -8.196 -5.741 -4.929 1.00 89.31 103 THR A N 1
ATOM 716 C CA . THR A 1 103 ? -8.811 -4.708 -5.771 1.00 89.31 103 THR A CA 1
ATOM 717 C C . THR A 1 103 ? -7.913 -4.215 -6.901 1.00 89.31 103 THR A C 1
ATOM 719 O O . THR A 1 103 ? -8.393 -4.014 -8.010 1.00 89.31 103 THR A O 1
ATOM 722 N N . LYS A 1 104 ? -6.620 -3.983 -6.639 1.00 92.00 104 LYS A N 1
ATOM 723 C CA . LYS A 1 104 ? -5.695 -3.310 -7.566 1.00 92.00 104 LYS A CA 1
ATOM 724 C C . LYS A 1 104 ? -4.269 -3.847 -7.405 1.00 92.00 104 LYS A C 1
ATOM 726 O O . LYS A 1 104 ? -3.895 -4.381 -6.360 1.00 92.00 104 LYS A O 1
ATOM 731 N N . MET A 1 105 ? -3.423 -3.629 -8.404 1.00 94.50 105 MET A N 1
ATOM 732 C CA . MET A 1 105 ? -1.975 -3.679 -8.204 1.00 94.50 105 MET A CA 1
ATOM 733 C C . MET A 1 105 ? -1.483 -2.294 -7.781 1.00 94.50 105 MET A C 1
ATOM 735 O O . MET A 1 105 ? -1.704 -1.310 -8.481 1.00 94.50 105 MET A O 1
ATOM 739 N N . ILE A 1 106 ? -0.806 -2.202 -6.640 1.00 95.50 106 ILE A N 1
ATOM 740 C CA . ILE A 1 106 ? -0.207 -0.949 -6.178 1.00 95.50 106 ILE A CA 1
ATOM 741 C C . ILE A 1 106 ? 1.264 -0.945 -6.579 1.00 95.50 106 ILE A C 1
ATOM 743 O O . ILE A 1 106 ? 2.015 -1.839 -6.191 1.00 95.50 106 ILE A O 1
ATOM 747 N N . VAL A 1 107 ? 1.665 0.078 -7.329 1.00 96.25 107 VAL A N 1
ATOM 748 C CA . VAL A 1 107 ? 3.048 0.315 -7.750 1.00 96.25 107 VAL A CA 1
ATOM 749 C C . VAL A 1 107 ? 3.575 1.518 -6.985 1.00 96.25 107 VAL A C 1
ATOM 751 O O . VAL A 1 107 ? 3.013 2.609 -7.096 1.00 96.25 107 VAL A O 1
ATOM 754 N N . THR A 1 108 ? 4.652 1.337 -6.225 1.00 95.62 108 THR A N 1
ATOM 755 C CA . THR A 1 108 ? 5.339 2.437 -5.534 1.00 95.62 108 THR A CA 1
ATOM 756 C C . THR A 1 108 ? 6.733 2.620 -6.120 1.00 95.62 108 THR A C 1
ATOM 758 O O . THR A 1 108 ? 7.485 1.658 -6.191 1.00 95.62 108 THR A O 1
ATOM 761 N N . ASP A 1 109 ? 7.085 3.836 -6.537 1.00 95.31 109 ASP A N 1
ATOM 762 C CA . ASP A 1 109 ? 8.413 4.218 -7.029 1.00 95.31 109 ASP A CA 1
ATOM 763 C C . ASP A 1 109 ? 9.064 5.207 -6.058 1.00 95.31 109 ASP A C 1
ATOM 765 O O . ASP A 1 109 ? 8.713 6.394 -6.021 1.00 95.31 109 ASP A O 1
ATOM 769 N N . ARG A 1 110 ? 10.048 4.725 -5.291 1.00 92.62 110 ARG A N 1
ATOM 770 C CA . ARG A 1 110 ? 10.762 5.540 -4.296 1.00 92.62 110 ARG A CA 1
ATOM 771 C C . ARG A 1 110 ? 11.522 6.706 -4.923 1.00 92.62 110 ARG A C 1
ATOM 773 O O . ARG A 1 110 ? 11.628 7.758 -4.307 1.00 92.62 110 ARG A O 1
ATOM 780 N N . ALA A 1 111 ? 11.969 6.578 -6.176 1.00 93.25 111 ALA A N 1
ATOM 781 C CA . ALA A 1 111 ? 12.703 7.646 -6.859 1.00 93.25 111 ALA A CA 1
ATOM 782 C C . ALA A 1 111 ? 11.820 8.858 -7.199 1.00 93.25 111 ALA A C 1
ATOM 784 O O . ALA A 1 111 ? 12.330 9.909 -7.576 1.00 93.25 111 ALA A O 1
ATOM 785 N N . ARG A 1 112 ? 10.492 8.716 -7.097 1.00 95.31 112 ARG A N 1
ATOM 786 C CA . ARG A 1 112 ? 9.521 9.800 -7.305 1.00 95.31 112 ARG A CA 1
ATOM 787 C C . ARG A 1 112 ? 8.940 10.328 -5.991 1.00 95.31 112 ARG A C 1
ATOM 789 O O . ARG A 1 112 ? 8.253 11.351 -5.990 1.00 95.31 112 ARG A O 1
ATOM 796 N N . CYS A 1 113 ? 9.170 9.645 -4.872 1.00 95.88 113 CYS A N 1
ATOM 797 C CA . CYS A 1 113 ? 8.614 10.039 -3.585 1.00 95.88 113 CYS A CA 1
ATOM 798 C C . CYS A 1 113 ? 9.440 11.175 -2.972 1.00 95.88 113 CYS A C 1
ATOM 800 O O . CYS A 1 113 ? 10.608 10.996 -2.651 1.00 95.88 113 CYS A O 1
ATOM 802 N N . SER A 1 114 ? 8.819 12.338 -2.765 1.00 94.75 114 SER A N 1
ATOM 803 C CA . SER A 1 114 ? 9.461 13.491 -2.115 1.00 94.75 114 SER A CA 1
ATOM 804 C C . SER A 1 114 ? 9.276 13.532 -0.596 1.00 94.75 114 SER A C 1
ATOM 806 O O . SER A 1 114 ? 9.639 14.517 0.034 1.00 94.75 114 SER A O 1
ATOM 808 N N . GLY A 1 115 ? 8.623 12.526 -0.006 1.00 95.31 115 GLY A N 1
ATOM 809 C CA . GLY A 1 115 ? 8.334 12.523 1.429 1.00 95.31 115 GLY A CA 1
ATOM 810 C C . GLY A 1 115 ? 7.244 13.513 1.871 1.00 95.31 115 GLY A C 1
ATOM 811 O O . GLY A 1 115 ? 7.049 13.697 3.063 1.00 95.31 115 GLY A O 1
ATOM 812 N N . CYS A 1 116 ? 6.487 14.131 0.953 1.00 95.75 116 CYS A N 1
ATOM 813 C CA . CYS A 1 116 ? 5.529 15.204 1.282 1.00 95.75 116 CYS A CA 1
ATOM 814 C C . CYS A 1 116 ? 4.315 14.804 2.149 1.00 95.75 116 CYS A C 1
ATOM 816 O O . CYS A 1 116 ? 3.505 15.669 2.472 1.00 95.75 116 CYS A O 1
ATOM 818 N N . GLN A 1 117 ? 4.127 13.510 2.449 1.00 96.25 117 GLN A N 1
ATOM 819 C CA . GLN A 1 117 ? 3.054 12.960 3.304 1.00 96.25 117 GLN A CA 1
ATOM 820 C C . GLN A 1 117 ? 1.611 13.310 2.896 1.00 96.25 117 GLN A C 1
ATOM 822 O O . GLN A 1 117 ? 0.652 13.026 3.612 1.00 96.25 117 GLN A O 1
ATOM 827 N N . ARG A 1 118 ? 1.405 13.853 1.692 1.00 97.12 118 ARG A N 1
ATOM 828 C CA . ARG A 1 118 ? 0.065 14.170 1.185 1.00 97.12 118 ARG A CA 1
ATOM 829 C C . ARG A 1 118 ? -0.827 12.933 1.069 1.00 97.12 118 ARG A C 1
ATOM 831 O O . ARG A 1 118 ? -2.024 13.005 1.324 1.00 97.12 118 ARG A O 1
ATOM 838 N N . CYS A 1 119 ? -0.232 11.793 0.729 1.00 97.25 119 CYS A N 1
ATOM 839 C CA . CYS A 1 119 ? -0.919 10.507 0.711 1.00 97.25 119 CYS A CA 1
ATOM 840 C C . CYS A 1 119 ? -1.479 10.111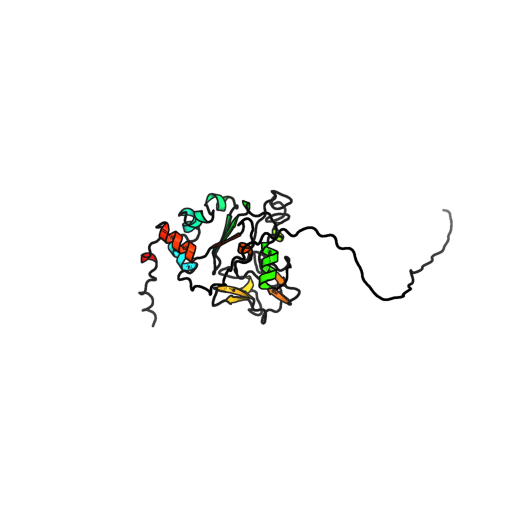 2.088 1.00 97.25 119 CYS A C 1
ATOM 842 O O . CYS A 1 119 ? -2.555 9.521 2.134 1.00 97.25 119 CYS A O 1
ATOM 844 N N . GLU A 1 120 ? -0.805 10.472 3.184 1.00 97.75 120 GLU A N 1
ATOM 845 C CA . GLU A 1 120 ? -1.257 10.180 4.547 1.00 97.75 120 GLU A CA 1
ATOM 846 C C . GLU A 1 120 ? -2.403 11.100 4.966 1.00 97.75 120 GLU A C 1
ATOM 848 O O . GLU A 1 120 ? -3.451 10.633 5.409 1.00 97.75 120 GLU A O 1
ATOM 853 N N . MET A 1 121 ? -2.236 12.409 4.746 1.00 97.38 121 MET A N 1
ATOM 854 C CA . MET A 1 121 ? -3.255 13.412 5.076 1.00 97.38 121 MET A CA 1
ATOM 855 C C . MET A 1 121 ? -4.565 13.162 4.323 1.00 97.38 121 MET A C 1
ATOM 857 O O . MET A 1 121 ? -5.642 13.206 4.910 1.00 97.38 121 MET A O 1
ATOM 861 N N . MET A 1 122 ? -4.493 12.863 3.022 1.00 97.81 122 MET A N 1
ATOM 862 C CA . MET A 1 122 ? -5.704 12.612 2.235 1.00 97.81 122 MET A CA 1
ATOM 863 C C . MET A 1 122 ? -6.324 11.249 2.508 1.00 97.81 122 MET A C 1
ATOM 865 O O . MET A 1 122 ? -7.528 11.082 2.311 1.00 97.81 122 MET A O 1
ATOM 869 N N . CYS A 1 123 ? -5.522 10.275 2.943 1.00 97.44 123 CYS A N 1
ATOM 870 C CA . CYS A 1 123 ? -6.046 8.992 3.376 1.00 97.44 123 CYS A CA 1
ATOM 871 C C . CYS A 1 123 ? -6.995 9.189 4.558 1.00 97.44 123 CYS A C 1
ATOM 873 O O . CYS A 1 123 ? -8.116 8.687 4.524 1.00 97.44 123 CYS A O 1
ATOM 875 N N . THR A 1 124 ? -6.567 9.921 5.581 1.00 97.25 124 THR A N 1
ATOM 876 C CA . THR A 1 124 ? -7.382 10.118 6.783 1.00 97.25 124 THR A CA 1
ATOM 877 C C . THR A 1 124 ? -8.522 11.087 6.543 1.00 97.25 124 THR A C 1
ATOM 879 O O . THR A 1 124 ? -9.643 10.817 6.957 1.00 97.25 124 THR A O 1
ATOM 882 N N . LEU A 1 125 ? -8.320 12.117 5.718 1.00 97.38 125 LEU A N 1
ATOM 883 C CA . LEU A 1 125 ? -9.416 13.011 5.356 1.00 97.38 125 LEU A CA 1
ATOM 884 C C . LEU A 1 125 ? -10.558 12.264 4.648 1.00 97.38 125 LEU A C 1
ATOM 886 O O . LEU A 1 125 ? -11.725 12.507 4.938 1.00 97.38 125 LEU A O 1
ATOM 890 N N . LYS A 1 126 ? -10.241 11.341 3.729 1.00 97.00 126 LYS A N 1
ATOM 891 C CA . LYS A 1 126 ? -11.260 10.566 3.001 1.00 97.00 126 LYS A CA 1
ATOM 892 C C . LYS A 1 126 ? -11.964 9.532 3.874 1.00 97.00 126 LYS A C 1
ATOM 894 O O . LYS A 1 126 ? -13.151 9.316 3.667 1.00 97.00 126 LYS A O 1
ATOM 899 N N . ASN A 1 127 ? -11.232 8.849 4.751 1.00 95.38 127 ASN A N 1
ATOM 900 C CA . ASN A 1 127 ? -11.765 7.686 5.463 1.00 95.38 127 ASN A CA 1
ATOM 901 C C . ASN A 1 127 ? -12.213 7.995 6.901 1.00 95.38 127 ASN A C 1
ATOM 903 O O . ASN A 1 127 ? -13.003 7.237 7.440 1.00 95.38 127 ASN A O 1
ATOM 907 N N . ASP A 1 128 ? -11.719 9.075 7.508 1.00 95.12 128 ASP A N 1
ATOM 908 C CA . ASP A 1 128 ? -11.971 9.434 8.913 1.00 95.12 128 ASP A CA 1
ATOM 909 C C . ASP A 1 128 ? -12.490 10.877 9.074 1.00 95.12 128 ASP A C 1
ATOM 911 O O . ASP A 1 128 ? -12.813 11.298 10.179 1.00 95.12 128 ASP A O 1
ATOM 915 N N . GLY A 1 129 ? -12.530 11.673 7.997 1.00 95.62 129 GLY A N 1
ATOM 916 C CA . GLY A 1 129 ? -12.969 13.075 8.040 1.00 95.62 129 GLY A CA 1
ATOM 917 C C . GLY A 1 129 ? -11.979 14.040 8.705 1.00 95.62 129 GLY A C 1
ATOM 918 O O . GLY A 1 129 ? -12.295 15.215 8.876 1.00 95.62 129 GLY A O 1
ATOM 919 N N . VAL A 1 130 ? -10.774 13.577 9.051 1.00 95.19 130 VAL A N 1
ATOM 920 C CA . VAL A 1 130 ? -9.741 14.363 9.744 1.00 95.19 130 VAL A CA 1
ATOM 921 C C . VAL A 1 130 ? -8.396 14.254 9.039 1.00 95.19 130 VAL A C 1
ATOM 923 O O . VAL A 1 130 ? -8.073 13.227 8.457 1.00 95.19 130 VAL A O 1
ATOM 926 N N . THR A 1 131 ? -7.563 15.287 9.122 1.00 95.75 131 THR A N 1
ATOM 927 C CA . THR A 1 131 ? -6.168 15.229 8.660 1.00 95.75 131 THR A CA 1
ATOM 928 C C . THR A 1 131 ? -5.248 14.868 9.823 1.00 95.75 131 THR A C 1
ATOM 930 O O . THR A 1 131 ? -4.724 15.752 10.498 1.00 95.75 131 THR A O 1
ATOM 933 N N . GLN A 1 132 ? -5.063 13.568 10.069 1.00 93.94 132 GLN A N 1
ATOM 934 C CA . GLN A 1 132 ? -4.213 13.061 11.154 1.00 93.94 132 GLN A CA 1
ATOM 935 C C . GLN A 1 132 ? -3.297 11.930 10.663 1.00 93.94 132 GLN A C 1
ATOM 937 O O . GLN A 1 132 ? -3.722 10.786 10.554 1.00 93.94 132 GLN A O 1
ATOM 942 N N . GLN A 1 133 ? -2.021 12.209 10.379 1.00 93.25 133 GLN A N 1
ATOM 943 C CA . GLN A 1 133 ? -1.107 11.209 9.798 1.00 93.25 133 GLN A CA 1
ATOM 944 C C . GLN A 1 133 ? -0.863 9.981 10.692 1.00 93.25 133 GLN A C 1
ATOM 946 O O . GLN A 1 133 ? -0.634 8.891 10.171 1.00 93.25 133 GLN A O 1
ATOM 951 N N . SER A 1 134 ? -0.965 10.113 12.020 1.00 92.00 134 SER A N 1
ATOM 952 C CA . SER A 1 134 ? -0.707 9.011 12.963 1.00 92.00 134 SER A CA 1
ATOM 953 C C . SER A 1 134 ? -1.684 7.835 12.840 1.00 92.00 134 SER A C 1
ATOM 955 O O . SER A 1 134 ? -1.345 6.723 13.237 1.00 92.00 134 SER A O 1
ATOM 957 N N . ILE A 1 135 ? -2.874 8.062 12.276 1.00 94.25 135 ILE A N 1
ATOM 958 C CA . ILE A 1 135 ? -3.883 7.022 12.004 1.00 94.25 135 ILE A CA 1
ATOM 959 C C . ILE A 1 135 ? -4.013 6.717 10.504 1.00 94.25 135 ILE A C 1
ATOM 961 O O . ILE A 1 135 ? -4.940 6.028 10.077 1.00 94.25 135 ILE A O 1
ATOM 965 N N . SER A 1 136 ? -3.098 7.239 9.681 1.00 96.12 136 SER A N 1
ATOM 966 C CA . SER A 1 136 ? -3.096 6.986 8.244 1.00 96.12 136 SER A CA 1
ATOM 967 C C . SER A 1 136 ? -3.001 5.498 7.937 1.00 96.12 136 SER A C 1
ATOM 969 O O . SER A 1 136 ? -2.363 4.732 8.649 1.00 96.12 136 SER A O 1
ATOM 971 N N . ARG A 1 137 ? -3.638 5.090 6.837 1.00 95.38 137 ARG A N 1
ATOM 972 C CA . ARG A 1 137 ? -3.623 3.704 6.353 1.00 95.38 137 ARG A CA 1
ATOM 973 C C . ARG A 1 137 ? -2.493 3.439 5.342 1.00 95.38 137 ARG A C 1
ATOM 975 O O . ARG A 1 137 ? -2.357 2.323 4.839 1.00 95.38 137 ARG A O 1
ATOM 982 N N . VAL A 1 138 ? -1.721 4.471 5.008 1.00 95.69 138 VAL A N 1
ATOM 983 C CA . VAL A 1 138 ? -0.472 4.425 4.231 1.00 95.69 138 VAL A CA 1
ATOM 984 C C . VAL A 1 138 ? 0.597 5.224 4.970 1.00 95.69 138 VAL A C 1
ATOM 986 O O . VAL A 1 138 ? 0.257 6.179 5.663 1.00 95.69 138 VAL A O 1
ATOM 989 N N . HIS A 1 139 ? 1.866 4.851 4.825 1.00 94.25 139 HIS A N 1
ATOM 990 C CA . HIS A 1 139 ? 2.940 5.344 5.684 1.00 94.25 139 HIS A CA 1
ATOM 991 C C . HIS A 1 139 ? 4.157 5.801 4.883 1.00 94.25 139 HIS A C 1
ATOM 993 O O . HIS A 1 139 ? 4.829 5.017 4.218 1.00 94.25 139 HIS A O 1
ATOM 999 N N . VAL A 1 140 ? 4.447 7.085 5.000 1.00 95.62 140 VAL A N 1
ATOM 1000 C CA . VAL A 1 140 ? 5.711 7.747 4.690 1.00 95.62 140 VAL A CA 1
ATOM 1001 C C . VAL A 1 140 ? 6.410 8.124 5.994 1.00 95.62 140 VAL A C 1
ATOM 1003 O O . VAL A 1 140 ? 7.618 7.938 6.091 1.00 95.62 140 VAL A O 1
ATOM 1006 N N . TRP A 1 141 ? 5.663 8.605 6.999 1.00 91.38 141 TRP A N 1
ATOM 1007 C CA . TRP A 1 141 ? 6.194 9.113 8.269 1.00 91.38 141 TRP A CA 1
ATOM 1008 C C . TRP A 1 141 ? 7.122 8.115 8.972 1.00 91.38 141 TRP A C 1
ATOM 1010 O O . TRP A 1 141 ? 8.206 8.476 9.421 1.00 91.38 141 TRP A O 1
ATOM 1020 N N . GLU A 1 142 ? 6.740 6.840 9.008 1.00 87.25 142 GLU A N 1
ATOM 1021 C CA . GLU A 1 142 ? 7.490 5.798 9.728 1.00 87.25 142 GLU A CA 1
ATOM 1022 C C . GLU A 1 142 ? 8.859 5.502 9.119 1.00 87.25 142 GLU A C 1
ATOM 1024 O O . GLU A 1 142 ? 9.787 5.145 9.837 1.00 87.25 142 GLU A O 1
ATOM 1029 N N . HIS A 1 143 ? 9.002 5.742 7.816 1.00 88.38 143 HIS A N 1
ATOM 1030 C CA . HIS A 1 143 ? 10.259 5.579 7.087 1.00 88.38 143 HIS A CA 1
ATOM 1031 C C . HIS A 1 143 ? 10.917 6.926 6.772 1.00 88.38 143 HIS A C 1
ATOM 1033 O O . HIS A 1 143 ? 11.905 6.985 6.043 1.00 88.38 143 HIS A O 1
ATOM 1039 N N . TYR A 1 144 ? 10.367 8.027 7.295 1.00 93.00 144 TYR A N 1
ATOM 1040 C CA . TYR A 1 144 ? 10.798 9.370 6.930 1.00 93.00 144 TYR A CA 1
ATOM 1041 C C . TYR A 1 144 ? 12.213 9.652 7.424 1.00 93.00 144 TYR A C 1
ATOM 1043 O O . TYR A 1 144 ? 13.034 10.179 6.680 1.00 93.00 144 TYR A O 1
ATOM 1051 N N . ASN A 1 145 ? 12.517 9.268 8.664 1.00 93.81 145 ASN A N 1
ATOM 1052 C CA . ASN A 1 145 ? 13.797 9.596 9.286 1.00 93.81 145 ASN A CA 1
ATOM 1053 C C . ASN A 1 145 ? 14.917 8.630 8.898 1.00 93.81 145 ASN A C 1
ATOM 1055 O O . ASN A 1 145 ? 15.998 9.073 8.519 1.00 93.81 145 ASN A O 1
ATOM 1059 N N . TYR A 1 146 ? 14.645 7.327 8.987 1.00 93.00 146 TYR A N 1
ATOM 1060 C CA . TYR A 1 146 ? 15.659 6.275 8.887 1.00 93.00 146 TYR A CA 1
ATOM 1061 C C . TYR A 1 146 ? 15.380 5.262 7.772 1.00 93.00 146 TYR A C 1
ATOM 1063 O O . TYR A 1 146 ? 15.913 4.159 7.814 1.00 93.00 146 TYR A O 1
ATOM 1071 N N . GLY A 1 147 ? 14.521 5.574 6.797 1.00 90.88 147 GLY A N 1
ATOM 1072 C CA . GLY A 1 147 ? 14.121 4.591 5.791 1.00 90.88 147 GLY A CA 1
ATOM 1073 C C . GLY A 1 147 ? 13.524 3.356 6.465 1.00 90.88 147 GLY A C 1
ATOM 1074 O O . GLY A 1 147 ? 12.722 3.494 7.379 1.00 90.88 147 GLY A O 1
ATOM 1075 N N . GLU A 1 148 ? 13.949 2.159 6.063 1.00 85.62 148 GLU A N 1
ATOM 1076 C CA . GLU A 1 148 ? 13.482 0.885 6.639 1.00 85.62 148 GLU A CA 1
ATOM 1077 C C . GLU A 1 148 ? 13.905 0.660 8.102 1.00 85.62 148 GLU A C 1
ATOM 1079 O O . GLU A 1 148 ? 13.374 -0.229 8.765 1.00 85.62 148 GLU A O 1
ATOM 1084 N N . GLY A 1 149 ? 14.840 1.454 8.631 1.00 87.75 149 GLY A N 1
ATOM 1085 C CA . GLY A 1 149 ? 15.285 1.335 10.014 1.00 87.75 149 GLY A CA 1
ATOM 1086 C C . GLY A 1 149 ? 16.645 1.969 10.285 1.00 87.75 149 GLY A C 1
ATOM 1087 O O . GLY A 1 149 ? 17.391 2.357 9.382 1.00 87.75 149 GLY A O 1
ATOM 1088 N N . ILE A 1 150 ? 16.996 2.062 11.566 1.00 89.06 150 ILE A N 1
ATOM 1089 C CA . ILE A 1 150 ? 18.279 2.619 12.006 1.00 89.06 150 ILE A CA 1
ATOM 1090 C C . ILE A 1 150 ? 19.430 1.817 11.381 1.00 89.06 150 ILE A C 1
ATOM 1092 O O . ILE A 1 150 ? 19.447 0.591 11.435 1.00 89.06 150 ILE A O 1
ATOM 1096 N N . GLY A 1 151 ? 20.398 2.520 10.790 1.00 87.75 151 GLY A N 1
ATOM 1097 C CA . GLY A 1 151 ? 21.565 1.903 10.152 1.00 87.75 151 GLY A CA 1
ATOM 1098 C C . GLY A 1 151 ? 21.340 1.424 8.714 1.00 87.75 151 GLY A C 1
ATOM 1099 O O . GLY A 1 151 ? 22.298 0.991 8.083 1.00 87.75 151 GLY A O 1
ATOM 1100 N N . THR A 1 152 ? 20.127 1.552 8.162 1.00 87.94 152 THR A N 1
ATOM 1101 C CA . THR A 1 152 ? 19.862 1.225 6.745 1.00 87.94 152 THR A CA 1
ATOM 1102 C C . THR A 1 152 ? 20.406 2.277 5.775 1.00 87.94 152 THR A C 1
ATOM 1104 O O . THR A 1 152 ? 20.519 2.016 4.582 1.00 87.94 152 THR A O 1
ATOM 1107 N N . GLY A 1 153 ? 20.738 3.473 6.277 1.00 89.19 153 GLY A N 1
ATOM 1108 C CA . GLY A 1 153 ? 21.175 4.603 5.454 1.00 89.19 153 GLY A CA 1
ATOM 1109 C C . GLY A 1 153 ? 20.054 5.236 4.625 1.00 89.19 153 GLY A C 1
ATOM 1110 O O . GLY A 1 153 ? 20.352 6.035 3.744 1.00 89.19 153 GLY A O 1
ATOM 1111 N N . GLY A 1 154 ? 18.788 4.892 4.888 1.00 90.62 154 GLY A N 1
ATOM 1112 C CA . GLY A 1 154 ? 17.628 5.489 4.228 1.00 90.62 154 GLY A CA 1
ATOM 1113 C C . GLY A 1 154 ? 17.048 6.701 4.964 1.00 90.62 154 GLY A C 1
ATOM 1114 O O . GLY A 1 154 ? 17.405 6.987 6.109 1.00 90.62 154 GLY A O 1
ATOM 1115 N N . GLY A 1 155 ? 16.086 7.373 4.328 1.00 93.56 155 GLY A N 1
ATOM 1116 C CA . GLY A 1 155 ? 15.339 8.485 4.920 1.00 93.56 155 GLY A CA 1
ATOM 1117 C C . GLY A 1 155 ? 16.120 9.799 4.950 1.00 93.56 155 GLY A C 1
ATOM 1118 O O . GLY A 1 155 ? 17.201 9.924 4.376 1.00 93.56 155 GLY A O 1
ATOM 1119 N N . ILE A 1 156 ? 15.563 10.810 5.619 1.00 95.19 156 ILE A N 1
ATOM 1120 C CA . ILE A 1 156 ? 16.118 12.172 5.650 1.00 95.19 156 ILE A CA 1
ATOM 1121 C C . ILE A 1 156 ? 17.495 12.251 6.321 1.00 95.19 156 ILE A C 1
ATOM 1123 O O . ILE A 1 156 ? 18.262 13.167 6.037 1.00 95.19 156 ILE A O 1
ATOM 1127 N N . TYR A 1 157 ? 17.820 11.301 7.200 1.00 94.12 157 TYR A N 1
ATOM 1128 C CA . TYR A 1 157 ? 19.127 11.222 7.856 1.00 94.12 157 TYR A CA 1
ATOM 1129 C C . TYR A 1 157 ? 20.129 10.328 7.112 1.00 94.12 157 TYR A C 1
ATOM 1131 O O . TYR A 1 157 ? 21.227 10.098 7.615 1.00 94.12 157 TYR A O 1
ATOM 1139 N N . GLY A 1 158 ? 19.763 9.827 5.931 1.00 93.94 158 GLY A N 1
ATOM 1140 C CA . GLY A 1 158 ? 20.595 8.979 5.089 1.00 93.94 158 GLY A CA 1
ATOM 1141 C C . GLY A 1 158 ? 20.658 9.485 3.649 1.00 93.94 158 GLY A C 1
ATOM 1142 O O . GLY A 1 158 ? 21.178 10.564 3.377 1.00 93.94 158 GLY A O 1
ATOM 1143 N N . ASP A 1 159 ? 20.140 8.690 2.718 1.00 92.62 159 ASP A N 1
ATOM 1144 C CA . ASP A 1 159 ? 20.144 8.940 1.272 1.00 92.62 159 ASP A CA 1
ATOM 1145 C C . ASP A 1 159 ? 19.071 9.935 0.782 1.00 92.62 159 ASP A C 1
ATOM 1147 O O . ASP A 1 159 ? 18.965 10.180 -0.424 1.00 92.62 159 ASP A O 1
ATOM 1151 N N . CYS A 1 160 ? 18.268 10.498 1.692 1.00 92.38 160 CYS A N 1
ATOM 1152 C CA . CYS A 1 160 ? 17.114 11.349 1.393 1.00 92.38 160 CYS A CA 1
ATOM 1153 C C . CYS A 1 160 ? 16.082 10.680 0.468 1.00 92.38 160 CYS A C 1
ATOM 1155 O O . CYS A 1 160 ? 15.356 11.365 -0.259 1.00 92.38 160 CYS A O 1
ATOM 1157 N N . GLN A 1 161 ? 15.995 9.348 0.487 1.00 92.00 161 GLN A N 1
ATOM 1158 C CA . GLN A 1 161 ? 14.970 8.605 -0.231 1.00 92.00 161 GLN A CA 1
ATOM 1159 C C . GLN A 1 161 ? 13.826 8.219 0.698 1.00 92.00 161 GLN A C 1
ATOM 1161 O O . GLN A 1 161 ? 14.014 7.750 1.820 1.00 92.00 161 GLN A O 1
ATOM 1166 N N . PHE A 1 162 ? 12.613 8.375 0.178 1.00 94.19 162 PHE A N 1
ATOM 1167 C CA . PHE A 1 162 ? 11.377 8.106 0.897 1.00 94.19 162 PHE A CA 1
ATOM 1168 C C . PHE A 1 162 ? 10.568 7.046 0.157 1.00 94.19 162 PHE A C 1
ATOM 1170 O O . PHE A 1 162 ? 10.643 6.917 -1.064 1.00 94.19 162 PHE A O 1
ATOM 1177 N N . THR A 1 163 ? 9.736 6.307 0.880 1.00 91.94 163 THR A N 1
ATOM 1178 C CA . THR A 1 163 ? 8.827 5.327 0.283 1.00 91.94 163 THR A CA 1
ATOM 1179 C C . THR A 1 163 ? 7.449 5.434 0.915 1.00 91.94 163 THR A C 1
ATOM 1181 O O . THR A 1 163 ? 7.316 5.835 2.069 1.00 91.94 163 THR A O 1
ATOM 1184 N N . VAL A 1 164 ? 6.416 5.117 0.135 1.00 94.44 164 VAL A N 1
ATOM 1185 C CA . VAL A 1 164 ? 5.043 5.015 0.632 1.00 94.44 164 VAL A CA 1
ATOM 1186 C C . VAL A 1 164 ? 4.767 3.544 0.885 1.00 94.44 164 VAL A C 1
ATOM 1188 O O . VAL A 1 164 ? 4.606 2.783 -0.067 1.00 94.44 164 VAL A O 1
ATOM 1191 N N . GLN A 1 165 ? 4.674 3.136 2.141 1.00 91.88 165 GLN A N 1
ATOM 1192 C CA . GLN A 1 165 ? 4.225 1.799 2.512 1.00 91.88 165 GLN A CA 1
ATOM 1193 C C . GLN A 1 165 ? 2.714 1.761 2.747 1.00 91.88 165 GLN A C 1
ATOM 1195 O O . GLN A 1 165 ? 2.064 2.781 2.968 1.00 91.88 165 GLN A O 1
ATOM 1200 N N . GLY A 1 166 ? 2.124 0.575 2.672 1.00 92.69 166 GLY A N 1
ATOM 1201 C CA . GLY A 1 166 ? 0.706 0.373 2.942 1.00 92.69 166 GLY A CA 1
ATOM 1202 C C . GLY A 1 166 ? 0.376 -1.106 3.089 1.00 92.69 166 GLY A C 1
ATOM 1203 O O . GLY A 1 166 ? 1.185 -1.967 2.748 1.00 92.69 166 GLY A O 1
ATOM 1204 N N . CYS A 1 167 ? -0.825 -1.403 3.593 1.00 94.94 167 CYS A N 1
ATOM 1205 C CA . CYS A 1 167 ? -1.253 -2.779 3.851 1.00 94.94 167 CYS A CA 1
ATOM 1206 C C . CYS A 1 167 ? -1.116 -3.671 2.607 1.00 94.94 167 CYS A C 1
ATOM 1208 O O . CYS A 1 167 ? -1.639 -3.342 1.542 1.00 94.94 167 CYS A O 1
ATOM 1210 N N . LEU A 1 168 ? -0.496 -4.842 2.777 1.00 93.94 168 LEU A N 1
ATOM 1211 C CA . LEU A 1 168 ? -0.314 -5.814 1.695 1.00 93.94 168 LEU A CA 1
ATOM 1212 C C . LEU A 1 168 ? -1.584 -6.598 1.338 1.00 93.94 168 LEU A C 1
ATOM 1214 O O . LEU A 1 168 ? -1.586 -7.311 0.340 1.00 93.94 168 LEU A O 1
ATOM 1218 N N . GLN A 1 169 ? -2.651 -6.493 2.141 1.00 94.81 169 GLN A N 1
ATOM 1219 C CA . GLN A 1 169 ? -3.879 -7.281 1.962 1.00 94.81 169 GLN A CA 1
ATOM 1220 C C . GLN A 1 169 ? -3.575 -8.788 1.852 1.00 94.81 169 GLN A C 1
ATOM 1222 O O . GLN A 1 169 ? -3.960 -9.458 0.891 1.00 94.81 169 GLN A O 1
ATOM 1227 N N . CYS A 1 170 ? -2.830 -9.301 2.839 1.00 93.56 170 CYS A N 1
ATOM 1228 C CA . CYS A 1 170 ? -2.306 -10.665 2.858 1.00 93.56 170 CYS A CA 1
ATOM 1229 C C . CYS A 1 170 ? -3.396 -11.718 2.600 1.00 93.56 170 CYS A C 1
ATOM 1231 O O . CYS A 1 170 ? -4.524 -11.609 3.096 1.00 93.56 170 CYS A O 1
ATOM 1233 N N . ALA A 1 171 ? -3.030 -12.768 1.858 1.00 90.06 171 ALA A N 1
ATOM 1234 C CA . ALA A 1 171 ? -3.898 -13.923 1.639 1.00 90.06 171 ALA A CA 1
ATOM 1235 C C . ALA A 1 171 ? -4.204 -14.638 2.965 1.00 90.06 171 ALA A C 1
ATOM 1237 O O . ALA A 1 171 ? -5.373 -14.904 3.229 1.00 90.06 171 ALA A O 1
ATOM 1238 N N 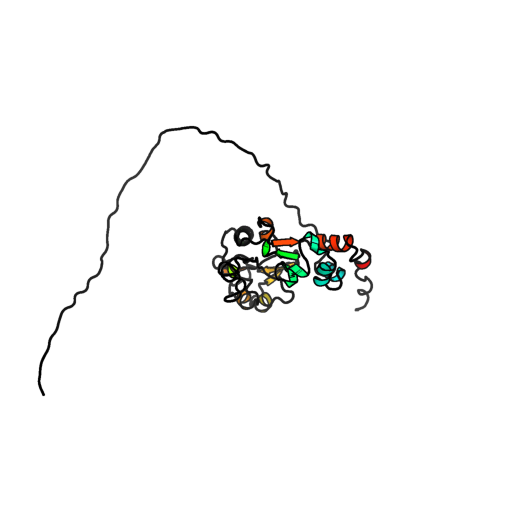. ASP A 1 172 ? -3.182 -14.825 3.808 1.00 94.00 172 ASP A N 1
ATOM 1239 C CA . ASP A 1 172 ? -3.294 -15.281 5.198 1.00 94.00 172 ASP A CA 1
ATOM 1240 C C . ASP A 1 172 ? -3.052 -14.104 6.176 1.00 94.00 172 ASP A C 1
ATOM 1242 O O . ASP A 1 172 ? -1.904 -13.736 6.460 1.00 94.00 172 ASP A O 1
ATOM 1246 N N . PRO A 1 173 ? -4.115 -13.402 6.605 1.00 95.50 173 PRO A N 1
ATOM 1247 C CA . PRO A 1 173 ? -4.016 -12.190 7.410 1.00 95.50 173 PRO A CA 1
ATOM 1248 C C . PRO A 1 173 ? -3.841 -12.495 8.902 1.00 95.50 173 PRO A C 1
ATOM 1250 O O . PRO A 1 173 ? -4.816 -12.611 9.643 1.00 95.50 173 PRO A O 1
ATOM 1253 N N . GLN A 1 174 ? -2.603 -12.453 9.393 1.00 97.44 174 GLN A N 1
ATOM 1254 C CA . GLN A 1 174 ? -2.342 -12.570 10.837 1.00 97.44 174 GLN A CA 1
ATOM 1255 C C . GLN A 1 174 ? -3.129 -11.541 11.667 1.00 97.44 174 GLN A C 1
ATOM 1257 O O . GLN A 1 174 ? -3.640 -11.857 12.736 1.00 97.44 174 GLN A O 1
ATOM 1262 N N . CYS A 1 175 ? -3.331 -10.332 11.133 1.00 97.69 175 CYS A N 1
ATOM 1263 C CA . CYS A 1 175 ? -4.145 -9.310 11.787 1.00 97.69 175 CYS A CA 1
ATOM 1264 C C . CYS A 1 175 ? -5.606 -9.736 12.023 1.00 97.69 175 CYS A C 1
ATOM 1266 O O . CYS A 1 175 ? -6.173 -9.354 13.043 1.00 97.69 175 CYS A O 1
ATOM 1268 N N . ALA A 1 176 ? -6.206 -10.514 11.114 1.00 97.56 176 ALA A N 1
ATOM 1269 C CA . ALA A 1 176 ? -7.562 -11.032 11.288 1.00 97.56 176 ALA A CA 1
ATOM 1270 C C . ALA A 1 176 ? -7.574 -12.286 12.172 1.00 97.56 176 ALA A C 1
ATOM 1272 O O . ALA A 1 176 ? -8.428 -12.396 13.045 1.00 97.56 176 ALA A O 1
ATOM 1273 N N . ASN A 1 177 ? -6.591 -13.179 12.000 1.00 97.44 177 ASN A N 1
ATOM 1274 C CA . ASN A 1 177 ? -6.471 -14.422 12.770 1.00 97.44 177 ASN A CA 1
ATOM 1275 C C . ASN A 1 177 ? -6.334 -14.163 14.282 1.00 97.44 177 ASN A C 1
ATOM 1277 O O . ASN A 1 177 ? -6.843 -14.932 15.088 1.00 97.44 177 ASN A O 1
ATOM 1281 N N . TYR A 1 178 ? -5.675 -13.065 14.664 1.00 97.50 178 TYR A N 1
ATOM 1282 C CA . TYR A 1 178 ? -5.477 -12.666 16.062 1.00 97.50 178 TYR A CA 1
ATOM 1283 C C . TYR A 1 178 ? -6.557 -11.719 16.603 1.00 97.50 178 TYR A C 1
ATOM 1285 O O . TYR A 1 178 ? -6.463 -11.290 17.752 1.00 97.50 178 TYR A O 1
ATOM 1293 N N . CYS A 1 179 ? -7.565 -11.348 15.809 1.00 98.12 179 CYS A N 1
ATOM 1294 C CA . CYS A 1 179 ? -8.640 -10.488 16.289 1.00 98.12 179 CYS A CA 1
ATOM 1295 C C . CYS A 1 179 ? -9.607 -11.303 17.172 1.00 98.12 179 CYS A C 1
ATOM 1297 O O . CYS A 1 179 ? -10.312 -12.158 16.638 1.00 98.12 179 CYS A O 1
ATOM 1299 N N . PRO A 1 180 ? -9.708 -11.032 18.489 1.00 97.94 180 PRO A N 1
ATOM 1300 C CA . PRO A 1 180 ? -10.501 -11.860 19.407 1.00 97.94 180 PRO A CA 1
ATOM 1301 C C . PRO A 1 180 ? -12.015 -11.731 19.192 1.00 97.94 180 PRO A C 1
ATOM 1303 O O . PRO A 1 180 ? -12.776 -12.585 19.628 1.00 97.94 180 PRO A O 1
ATOM 1306 N N . VAL A 1 181 ? -12.444 -10.654 18.531 1.00 98.25 181 VAL A N 1
ATOM 1307 C CA . VAL A 1 181 ? -13.850 -10.355 18.217 1.00 98.25 181 VAL A CA 1
ATOM 1308 C C . VAL A 1 181 ? -14.158 -10.518 16.727 1.00 98.25 181 VAL A C 1
ATOM 1310 O O . VAL A 1 181 ? -15.243 -10.172 16.286 1.00 98.25 181 VAL A O 1
ATOM 1313 N N . HIS A 1 182 ? -13.201 -11.018 15.936 1.00 97.44 182 HIS A N 1
ATOM 1314 C CA . HIS A 1 182 ? -13.357 -11.255 14.496 1.00 97.44 182 HIS A CA 1
ATOM 1315 C C . HIS A 1 182 ? -13.841 -10.042 13.675 1.00 97.44 182 HIS A C 1
ATOM 1317 O O . HIS A 1 182 ? -14.491 -10.200 12.648 1.00 97.44 182 HIS A O 1
ATOM 1323 N N . ALA A 1 183 ? -13.450 -8.825 14.067 1.00 98.19 183 ALA A N 1
ATOM 1324 C CA . ALA A 1 183 ? -13.847 -7.587 13.389 1.00 98.19 183 ALA A CA 1
ATOM 1325 C C . ALA A 1 183 ? -13.202 -7.382 12.002 1.00 98.19 183 ALA A C 1
ATOM 1327 O O . ALA A 1 183 ? -13.517 -6.413 11.323 1.00 98.19 183 ALA A O 1
ATOM 1328 N N . ILE A 1 184 ? -12.260 -8.229 11.567 1.00 98.06 184 ILE A N 1
ATOM 1329 C CA . ILE A 1 184 ? -11.587 -8.077 10.267 1.00 98.06 184 ILE A CA 1
ATOM 1330 C C . ILE A 1 184 ? -12.088 -9.142 9.298 1.00 98.06 184 ILE A C 1
ATOM 1332 O O . ILE A 1 184 ? -11.791 -10.323 9.470 1.00 98.06 184 ILE A O 1
ATOM 1336 N N . TYR A 1 185 ? -12.760 -8.717 8.231 1.00 96.12 185 TYR A N 1
ATOM 1337 C CA . TYR A 1 185 ? -13.343 -9.600 7.220 1.00 96.12 185 TYR A CA 1
ATOM 1338 C C . TYR A 1 185 ? -12.968 -9.154 5.804 1.00 96.12 185 TYR A C 1
ATOM 1340 O O . TYR A 1 185 ? -12.423 -8.068 5.612 1.00 96.12 185 TYR A O 1
ATOM 1348 N N . ALA A 1 186 ? -13.175 -10.024 4.813 1.00 94.81 186 ALA A N 1
ATOM 1349 C CA . ALA A 1 186 ? -13.049 -9.656 3.404 1.00 94.81 186 ALA A CA 1
ATOM 1350 C C . ALA A 1 186 ? -14.375 -9.056 2.936 1.00 94.81 186 ALA A C 1
ATOM 1352 O O . ALA A 1 186 ? -15.396 -9.738 2.968 1.00 94.81 186 ALA A O 1
ATOM 1353 N N . ASP A 1 187 ? -14.341 -7.796 2.524 1.00 93.69 187 ASP A N 1
ATOM 1354 C CA . ASP A 1 187 ? -15.496 -7.102 1.976 1.00 93.69 187 ASP A CA 1
ATOM 1355 C C . ASP A 1 187 ? -16.007 -7.835 0.718 1.00 93.69 187 ASP A C 1
ATOM 1357 O O . ASP A 1 187 ? -15.198 -8.145 -0.163 1.00 93.69 187 ASP A O 1
ATOM 1361 N N . PRO A 1 188 ? -17.306 -8.166 0.622 1.00 90.19 188 PRO A N 1
ATOM 1362 C CA . PRO A 1 188 ? -17.830 -8.995 -0.464 1.00 90.19 188 PRO A CA 1
ATOM 1363 C C . PRO A 1 188 ? -17.812 -8.296 -1.828 1.00 90.19 188 PRO A C 1
ATOM 1365 O O . PRO A 1 188 ? -17.742 -8.978 -2.849 1.00 90.19 188 PRO A O 1
ATOM 1368 N N . GLU A 1 189 ? -17.856 -6.963 -1.864 1.00 88.38 189 GLU A N 1
ATOM 1369 C CA . GLU A 1 189 ? -17.884 -6.200 -3.115 1.00 88.38 189 GLU A CA 1
ATOM 1370 C C . GLU A 1 189 ? -16.478 -5.993 -3.683 1.00 88.38 189 GLU A C 1
ATOM 1372 O O . GLU A 1 189 ? -16.216 -6.224 -4.863 1.00 88.38 189 GLU A O 1
ATOM 1377 N N . THR A 1 190 ? -15.547 -5.567 -2.833 1.00 88.38 190 THR A N 1
ATOM 1378 C CA . THR A 1 190 ? -14.189 -5.186 -3.232 1.00 88.38 190 THR A CA 1
ATOM 1379 C C . THR A 1 190 ? -13.175 -6.315 -3.043 1.00 88.38 190 THR A C 1
ATOM 1381 O O . THR A 1 190 ? -12.096 -6.305 -3.639 1.00 88.38 190 THR A O 1
ATOM 1384 N N . GLY A 1 191 ? -13.463 -7.282 -2.172 1.00 90.12 191 GLY A N 1
ATOM 1385 C CA . GLY A 1 191 ? -12.516 -8.303 -1.725 1.00 90.12 191 GLY A CA 1
ATOM 1386 C C . GLY A 1 191 ? -11.401 -7.765 -0.821 1.00 90.12 191 GLY A C 1
ATOM 1387 O O . GLY A 1 191 ? -10.551 -8.539 -0.370 1.00 90.12 191 GLY A O 1
ATOM 1388 N N . ALA A 1 192 ? -11.352 -6.454 -0.554 1.00 93.69 192 ALA A N 1
ATOM 1389 C CA . ALA A 1 192 ? -10.393 -5.883 0.376 1.00 93.69 192 ALA A CA 1
ATOM 1390 C C . ALA A 1 192 ? -10.722 -6.364 1.788 1.00 93.69 192 ALA A C 1
ATOM 1392 O O . ALA A 1 192 ? -11.878 -6.419 2.191 1.00 93.69 192 ALA A O 1
ATOM 1393 N N . ARG A 1 193 ? -9.705 -6.681 2.592 1.00 95.31 193 ARG A N 1
ATOM 1394 C CA . ARG A 1 193 ? -9.960 -6.891 4.016 1.00 95.31 193 ARG A CA 1
ATOM 1395 C C . ARG A 1 193 ? -10.290 -5.532 4.628 1.00 95.31 193 ARG A C 1
ATOM 1397 O O . ARG A 1 193 ? -9.560 -4.576 4.353 1.00 95.31 193 ARG A O 1
ATOM 1404 N N . VAL A 1 194 ? -11.311 -5.441 5.457 1.00 96.44 194 VAL A N 1
ATOM 1405 C CA . VAL A 1 194 ? -11.753 -4.208 6.126 1.00 96.44 194 VAL A CA 1
ATOM 1406 C C . VAL A 1 194 ? -11.933 -4.475 7.619 1.00 96.44 194 VAL A C 1
ATOM 1408 O O . VAL A 1 194 ? -11.852 -5.628 8.040 1.00 96.44 194 VAL A O 1
ATOM 1411 N N . VAL A 1 195 ? -12.062 -3.420 8.422 1.00 97.62 195 VAL A N 1
ATOM 1412 C CA . VAL A 1 195 ? -12.403 -3.533 9.847 1.00 97.62 195 VAL A CA 1
ATOM 1413 C C . VAL A 1 195 ? -13.861 -3.126 9.995 1.00 97.62 195 VAL A C 1
ATOM 1415 O O . VAL A 1 195 ? -14.255 -2.105 9.441 1.00 97.62 195 VAL A O 1
ATOM 1418 N N . ASP A 1 196 ? -14.633 -3.930 10.710 1.00 97.38 196 ASP A N 1
ATOM 1419 C CA . ASP A 1 196 ? -15.959 -3.576 11.192 1.00 97.38 196 ASP A CA 1
ATOM 1420 C C . ASP A 1 196 ? -15.823 -2.689 12.435 1.00 97.38 196 ASP A C 1
ATOM 1422 O O . ASP A 1 196 ? -15.359 -3.150 13.483 1.00 97.38 196 ASP A O 1
ATOM 1426 N N . ASP A 1 197 ? -16.189 -1.416 12.311 1.00 95.69 197 ASP A N 1
ATOM 1427 C CA . ASP A 1 197 ? -16.098 -0.453 13.408 1.00 95.69 197 ASP A CA 1
ATOM 1428 C C . ASP A 1 197 ? -17.106 -0.740 14.535 1.00 95.69 197 ASP A C 1
ATOM 1430 O O . ASP A 1 197 ? -16.825 -0.403 15.682 1.00 95.69 197 ASP A O 1
ATOM 1434 N N . GLU A 1 198 ? -18.234 -1.404 14.257 1.00 97.00 198 GLU A N 1
ATOM 1435 C CA . GLU A 1 198 ? -19.250 -1.723 15.273 1.00 97.00 198 GLU A CA 1
ATOM 1436 C C . GLU A 1 198 ? -18.825 -2.902 16.157 1.00 97.00 198 GLU A C 1
ATOM 1438 O O . GLU A 1 198 ? -19.179 -2.977 17.335 1.00 97.00 198 GLU A O 1
ATOM 1443 N N . VAL A 1 199 ? -18.035 -3.822 15.599 1.00 97.94 199 VAL A N 1
ATOM 1444 C CA . VAL A 1 199 ? -17.527 -5.007 16.307 1.00 97.94 199 VAL A CA 1
ATOM 1445 C C . VAL A 1 199 ? -16.160 -4.743 16.946 1.00 97.94 199 VAL A C 1
ATOM 1447 O O . VAL A 1 199 ? -15.776 -5.393 17.923 1.00 97.94 199 VAL A O 1
ATOM 1450 N N . CYS A 1 200 ? -15.377 -3.810 16.399 1.00 98.38 200 CYS A N 1
ATOM 1451 C CA . CYS A 1 200 ? -14.021 -3.555 16.862 1.00 98.38 200 CYS A CA 1
ATOM 1452 C C . CYS A 1 200 ? -13.985 -2.967 18.280 1.00 98.38 200 CYS A C 1
ATOM 1454 O O . CYS A 1 200 ? -14.511 -1.896 18.548 1.00 98.38 200 CYS A O 1
ATOM 1456 N N . ILE A 1 201 ? -13.232 -3.618 19.170 1.00 97.81 201 ILE A N 1
ATOM 1457 C CA . ILE A 1 201 ? -13.034 -3.172 20.561 1.00 97.81 201 ILE A CA 1
ATOM 1458 C C . ILE A 1 201 ? -11.731 -2.383 20.789 1.00 97.81 201 ILE A C 1
ATOM 1460 O O . ILE A 1 201 ? -11.295 -2.224 21.926 1.00 97.81 201 ILE A O 1
ATOM 1464 N N . GLY A 1 202 ? -11.017 -1.995 19.728 1.00 97.19 202 GLY A N 1
ATOM 1465 C CA . GLY A 1 202 ? -9.814 -1.156 19.853 1.00 97.19 202 GLY A CA 1
ATOM 1466 C C . GLY A 1 202 ? -8.588 -1.792 20.518 1.00 97.19 202 GLY A C 1
ATOM 1467 O O . GLY A 1 202 ? -7.626 -1.090 20.809 1.00 97.19 202 GLY A O 1
ATOM 1468 N N . CYS A 1 203 ? -8.571 -3.110 20.743 1.00 97.19 203 CYS A N 1
ATOM 1469 C CA . CYS A 1 203 ? -7.526 -3.780 21.537 1.00 97.19 203 CYS A CA 1
ATOM 1470 C C . CYS A 1 203 ? -6.097 -3.738 20.953 1.00 97.19 203 CYS A C 1
ATOM 1472 O O . CYS A 1 203 ? -5.149 -4.107 21.640 1.00 97.19 203 CYS A O 1
ATOM 1474 N N . GLY A 1 204 ? -5.918 -3.366 19.680 1.00 96.62 204 GLY A N 1
ATOM 1475 C CA . GLY A 1 204 ? -4.598 -3.248 19.044 1.00 96.62 204 GLY A CA 1
ATOM 1476 C C . GLY A 1 204 ? -3.877 -4.567 18.729 1.00 96.62 204 GLY A C 1
ATOM 1477 O O . GLY A 1 204 ? -2.794 -4.538 18.146 1.00 96.62 204 GLY A O 1
ATOM 1478 N N . MET A 1 205 ? -4.473 -5.732 19.017 1.00 97.81 205 MET A N 1
ATOM 1479 C CA . MET A 1 205 ? -3.870 -7.036 18.686 1.00 97.81 205 MET A CA 1
ATOM 1480 C C . MET A 1 205 ? -3.573 -7.181 17.189 1.00 97.81 205 MET A C 1
ATOM 1482 O O . MET A 1 205 ? -2.564 -7.769 16.811 1.00 97.81 205 MET A O 1
ATOM 1486 N N . CYS A 1 206 ? -4.408 -6.595 16.326 1.00 97.69 206 CYS A N 1
ATOM 1487 C CA . CYS A 1 206 ? -4.187 -6.615 14.882 1.00 97.69 206 CYS A CA 1
ATOM 1488 C C . CYS A 1 206 ? -2.929 -5.834 14.455 1.00 97.69 206 CYS A C 1
ATOM 1490 O O . CYS A 1 206 ? -2.260 -6.243 13.504 1.00 97.69 206 CYS A O 1
ATOM 1492 N N . THR A 1 207 ? -2.589 -4.748 15.160 1.00 95.81 207 THR A N 1
ATOM 1493 C CA . THR A 1 207 ? -1.356 -3.977 14.956 1.00 95.81 207 THR A CA 1
ATOM 1494 C C . THR A 1 207 ? -0.147 -4.811 15.356 1.00 95.81 207 THR A C 1
ATOM 1496 O O . THR A 1 207 ? 0.751 -4.992 14.540 1.00 95.81 207 THR A O 1
ATOM 1499 N N . ALA A 1 208 ? -0.170 -5.398 16.558 1.00 96.62 208 ALA A N 1
ATOM 1500 C CA . ALA A 1 208 ? 0.923 -6.226 17.070 1.00 96.62 208 ALA A CA 1
ATOM 1501 C C . ALA A 1 208 ? 1.153 -7.505 16.245 1.00 96.62 208 ALA A C 1
ATOM 1503 O O . ALA A 1 208 ? 2.289 -7.927 16.055 1.00 96.62 208 ALA A O 1
ATOM 1504 N N . ALA A 1 209 ? 0.083 -8.115 15.730 1.00 97.50 209 ALA A N 1
ATOM 1505 C CA . ALA A 1 209 ? 0.164 -9.335 14.930 1.00 97.50 209 ALA A CA 1
ATOM 1506 C C . ALA A 1 209 ? 0.598 -9.090 13.476 1.00 97.50 209 ALA A C 1
ATOM 1508 O O . ALA A 1 209 ? 0.950 -10.038 12.776 1.00 97.50 209 ALA A O 1
ATOM 1509 N N . CYS A 1 210 ? 0.534 -7.853 12.972 1.00 96.88 210 CYS A N 1
ATOM 1510 C CA . CYS A 1 210 ? 0.906 -7.561 11.593 1.00 96.88 210 CYS A CA 1
ATOM 1511 C C . CYS A 1 210 ? 2.436 -7.485 11.459 1.00 96.88 210 CYS A C 1
ATOM 1513 O O . CYS A 1 210 ? 3.022 -6.544 11.989 1.00 96.88 210 CYS A O 1
ATOM 1515 N N . PRO A 1 211 ? 3.090 -8.363 10.670 1.00 94.50 211 PRO A N 1
ATOM 1516 C CA . PRO A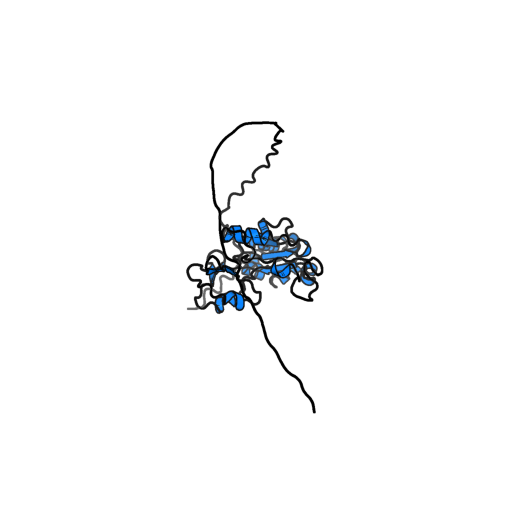 1 211 ? 4.549 -8.316 10.495 1.00 94.50 211 PRO A CA 1
ATOM 1517 C C . PRO A 1 211 ? 5.042 -7.010 9.864 1.00 94.50 211 PRO A C 1
ATOM 1519 O O . PRO A 1 211 ? 6.192 -6.624 10.020 1.00 94.50 211 PRO A O 1
ATOM 1522 N N . TRP A 1 212 ? 4.145 -6.335 9.148 1.00 92.38 212 TRP A N 1
ATOM 1523 C CA . TRP A 1 212 ? 4.403 -5.075 8.464 1.00 92.38 212 TRP A CA 1
ATOM 1524 C C . TRP A 1 212 ? 3.968 -3.866 9.284 1.00 92.38 212 TRP A C 1
ATOM 1526 O O . TRP A 1 212 ? 4.051 -2.760 8.780 1.00 92.38 212 TRP A O 1
ATOM 1536 N N . ASN A 1 213 ? 3.439 -4.060 10.498 1.00 91.56 213 ASN A N 1
ATOM 1537 C CA . ASN A 1 213 ? 2.927 -2.983 11.340 1.00 91.56 213 ASN A CA 1
ATOM 1538 C C . ASN A 1 213 ? 1.967 -2.046 10.575 1.00 91.56 213 ASN A C 1
ATOM 1540 O O . ASN A 1 213 ? 2.164 -0.841 10.548 1.00 91.56 213 ASN A O 1
ATOM 1544 N N . MET A 1 214 ? 0.947 -2.571 9.887 1.00 94.75 214 MET A N 1
ATOM 1545 C CA . MET A 1 214 ? 0.074 -1.759 9.010 1.00 94.75 214 MET A CA 1
ATOM 1546 C C . MET A 1 214 ? -1.243 -1.283 9.650 1.00 94.75 214 MET A C 1
ATOM 1548 O O . MET A 1 214 ? -1.691 -0.188 9.322 1.00 94.75 214 MET A O 1
ATOM 1552 N N . PRO A 1 215 ? -1.916 -2.053 10.526 1.00 96.06 215 PRO A N 1
ATOM 1553 C CA . PRO A 1 215 ? -3.094 -1.549 11.229 1.00 96.06 215 PRO A CA 1
ATOM 1554 C C . PRO A 1 215 ? -2.725 -0.491 12.273 1.00 96.06 215 PRO A C 1
ATOM 1556 O O . PRO A 1 215 ? -1.723 -0.630 12.975 1.00 96.06 215 PRO A O 1
ATOM 1559 N N . ARG A 1 216 ? -3.545 0.544 12.431 1.00 95.06 216 ARG A N 1
ATOM 1560 C CA . ARG A 1 216 ? -3.426 1.554 13.496 1.00 95.06 216 ARG A CA 1
ATOM 1561 C C . ARG A 1 216 ? -4.665 1.502 14.378 1.00 95.06 216 ARG A C 1
ATOM 1563 O O . ARG A 1 216 ? -5.739 1.179 13.890 1.00 95.06 216 ARG A O 1
ATOM 1570 N N . VAL A 1 217 ? -4.534 1.840 15.655 1.00 96.06 217 VAL A N 1
ATOM 1571 C CA . VAL A 1 217 ? -5.695 2.091 16.518 1.00 96.06 217 VAL A CA 1
ATOM 1572 C C . VAL A 1 217 ? -5.972 3.586 16.496 1.00 96.06 217 VAL A C 1
ATOM 1574 O O . VAL A 1 217 ? -5.085 4.386 16.795 1.00 96.06 217 VAL A O 1
ATOM 1577 N N . ASN A 1 218 ? -7.187 3.969 16.122 1.00 95.25 218 ASN A N 1
ATOM 1578 C CA . ASN A 1 218 ? -7.626 5.347 16.212 1.00 95.25 218 ASN A CA 1
ATOM 1579 C C . ASN A 1 218 ? -8.090 5.619 17.647 1.00 95.25 218 ASN A C 1
ATOM 1581 O O . ASN A 1 218 ? -9.143 5.158 18.076 1.00 95.25 218 ASN A O 1
ATOM 1585 N N . ALA A 1 219 ? -7.292 6.385 18.390 1.00 92.00 219 ALA A N 1
ATOM 1586 C CA . ALA A 1 219 ? -7.591 6.723 19.779 1.00 92.00 219 ALA A CA 1
ATOM 1587 C C . ALA A 1 219 ? -8.865 7.572 19.946 1.00 92.00 219 ALA A C 1
ATOM 1589 O O . ALA A 1 219 ? -9.421 7.605 21.038 1.00 92.00 219 ALA A O 1
ATOM 1590 N N . GLN A 1 220 ? -9.324 8.255 18.890 1.00 91.62 220 GLN A N 1
ATOM 1591 C CA . GLN A 1 220 ? -10.537 9.075 18.940 1.00 91.62 220 GLN A CA 1
ATOM 1592 C C . GLN A 1 220 ? -11.805 8.226 18.814 1.00 91.62 220 GLN A C 1
ATOM 1594 O O . GLN A 1 220 ? -12.770 8.466 19.531 1.00 91.62 220 GLN A O 1
ATOM 1599 N N . THR A 1 221 ? -11.806 7.234 17.916 1.00 94.62 221 THR A N 1
ATOM 1600 C CA . THR A 1 221 ? -12.965 6.347 17.703 1.00 94.62 221 THR A CA 1
ATOM 1601 C C . THR A 1 221 ? -12.932 5.113 18.596 1.00 94.62 221 THR A C 1
ATOM 1603 O O . THR A 1 221 ? -13.959 4.477 18.797 1.00 94.62 221 THR A O 1
ATOM 1606 N N . GLY A 1 222 ? -11.759 4.747 19.120 1.00 95.44 222 GLY A N 1
ATOM 1607 C CA . GLY A 1 222 ? -11.568 3.490 19.836 1.00 95.44 222 GLY A CA 1
ATOM 1608 C C . GLY A 1 222 ? -11.569 2.266 18.916 1.00 95.44 222 GLY A C 1
ATOM 1609 O O . GLY A 1 222 ? -11.648 1.147 19.411 1.00 95.44 222 GLY A O 1
ATOM 1610 N N . THR A 1 223 ? -11.459 2.444 17.596 1.00 97.19 223 THR A N 1
ATOM 1611 C CA . THR A 1 223 ? -11.471 1.344 16.620 1.00 97.19 223 THR A CA 1
ATOM 1612 C C . THR A 1 223 ? -10.129 1.202 15.906 1.00 97.19 223 THR A C 1
ATOM 1614 O O . THR A 1 223 ? -9.312 2.123 15.835 1.00 97.19 223 THR A O 1
ATOM 1617 N N . SER A 1 224 ? -9.850 -0.004 15.415 1.00 97.19 224 SER A N 1
ATOM 1618 C CA . SER A 1 224 ? -8.676 -0.254 14.578 1.00 97.19 224 SER A CA 1
ATOM 1619 C C . SER A 1 224 ? -8.975 0.102 13.131 1.00 97.19 224 SER A C 1
ATOM 1621 O O . SER A 1 224 ? -10.079 -0.086 12.644 1.00 97.19 224 SER A O 1
ATOM 1623 N N . THR A 1 225 ? -7.959 0.543 12.408 1.00 94.81 225 THR A N 1
ATOM 1624 C CA . THR A 1 225 ? -8.068 0.927 11.013 1.00 94.81 225 THR A CA 1
ATOM 1625 C C . THR A 1 225 ? -6.901 0.393 10.198 1.00 94.81 225 THR A C 1
ATOM 1627 O O . THR A 1 225 ? -5.800 0.180 10.706 1.00 94.81 225 THR A O 1
ATOM 1630 N N . LYS A 1 226 ? -7.136 0.136 8.913 1.00 95.38 226 LYS A N 1
ATOM 1631 C CA . LYS A 1 226 ? -6.124 -0.346 7.967 1.00 95.38 226 LYS A CA 1
ATOM 1632 C C . LYS A 1 226 ? -6.514 0.018 6.539 1.00 95.38 226 LYS A C 1
ATOM 1634 O O . LYS A 1 226 ? -7.666 0.342 6.266 1.00 95.38 226 LYS A O 1
ATOM 1639 N N . CYS A 1 227 ? -5.566 -0.068 5.606 1.00 95.62 227 CYS A N 1
ATOM 1640 C CA . CYS A 1 227 ? -5.838 0.264 4.204 1.00 95.62 227 CYS A CA 1
ATOM 1641 C C . CYS A 1 227 ? -6.919 -0.649 3.634 1.00 95.62 227 CYS A C 1
ATOM 1643 O O . CYS A 1 227 ? -6.852 -1.866 3.811 1.00 95.62 227 CYS A O 1
ATOM 1645 N N . ILE A 1 228 ? -7.867 -0.039 2.927 1.00 94.38 228 ILE A N 1
ATOM 1646 C CA . ILE A 1 228 ? -8.956 -0.693 2.188 1.00 94.38 228 ILE A CA 1
ATOM 1647 C C . ILE A 1 228 ? -8.741 -0.603 0.669 1.00 94.38 228 ILE A C 1
ATOM 1649 O O . ILE A 1 228 ? -9.621 -0.906 -0.121 1.00 94.38 228 ILE A O 1
ATOM 1653 N N . SER A 1 229 ? -7.551 -0.165 0.250 1.00 93.69 229 SER A N 1
ATOM 1654 C CA . SER A 1 229 ? -7.156 -0.048 -1.154 1.00 93.69 229 SER A CA 1
ATOM 1655 C C . SER A 1 229 ? -8.066 0.859 -2.006 1.00 93.69 229 SER A C 1
ATOM 1657 O O . SER A 1 229 ? -8.254 0.593 -3.189 1.00 93.69 229 SER A O 1
ATOM 1659 N N . CYS A 1 230 ? -8.561 1.964 -1.435 1.00 94.12 230 CYS A N 1
ATOM 1660 C CA . CYS A 1 230 ? -9.456 2.914 -2.113 1.00 94.12 230 CYS A CA 1
ATOM 1661 C C . CYS A 1 230 ? -8.775 3.873 -3.109 1.00 94.12 230 CYS A C 1
ATOM 1663 O O . CYS A 1 230 ? -9.461 4.636 -3.771 1.00 94.12 230 CYS A O 1
ATOM 1665 N N . GLY A 1 231 ? -7.442 3.895 -3.202 1.00 95.38 231 GLY A N 1
ATOM 1666 C CA . GLY A 1 231 ? -6.721 4.676 -4.221 1.00 95.38 231 GLY A CA 1
ATOM 1667 C C . GLY A 1 231 ? -6.545 6.174 -3.949 1.00 95.38 231 GLY A C 1
ATOM 1668 O O . GLY A 1 231 ? -5.687 6.789 -4.580 1.00 95.38 231 GLY A O 1
ATOM 1669 N N . ARG A 1 232 ? -7.225 6.757 -2.950 1.00 96.81 232 ARG A N 1
ATOM 1670 C CA . ARG A 1 232 ? -7.138 8.204 -2.646 1.00 96.81 232 ARG A CA 1
ATOM 1671 C C . ARG A 1 232 ? -5.706 8.729 -2.465 1.00 96.81 232 ARG A C 1
ATOM 1673 O O . ARG A 1 232 ? -5.395 9.866 -2.814 1.00 96.81 232 ARG A O 1
ATOM 1680 N N . CYS A 1 233 ? -4.816 7.908 -1.912 1.00 96.88 233 CYS A N 1
ATOM 1681 C CA . CYS A 1 233 ? -3.405 8.248 -1.734 1.00 96.88 233 CYS A CA 1
ATOM 1682 C C . CYS A 1 233 ? -2.640 8.407 -3.061 1.00 96.88 233 CYS A C 1
ATOM 1684 O O . CYS A 1 233 ? -1.724 9.227 -3.129 1.00 96.88 233 CYS A O 1
ATOM 1686 N N . ALA A 1 234 ? -3.013 7.651 -4.096 1.00 97.31 234 ALA A N 1
ATOM 1687 C CA . ALA A 1 234 ? -2.445 7.756 -5.436 1.00 97.31 234 ALA A CA 1
ATOM 1688 C C . ALA A 1 234 ? -3.009 8.943 -6.209 1.00 97.31 234 ALA A C 1
ATOM 1690 O O . ALA A 1 234 ? -2.228 9.683 -6.801 1.00 97.31 234 ALA A O 1
ATOM 1691 N N . GLU A 1 235 ? -4.319 9.186 -6.122 1.00 97.25 235 GLU A N 1
ATOM 1692 C CA . GLU A 1 235 ? -4.969 10.354 -6.738 1.00 97.25 235 GLU A CA 1
ATOM 1693 C C . GLU A 1 235 ? -4.317 11.669 -6.306 1.00 97.25 235 GLU A C 1
ATOM 1695 O O . GLU A 1 235 ? -4.087 12.554 -7.126 1.00 97.25 235 GLU A O 1
ATOM 1700 N N . GLN A 1 236 ? -3.956 11.786 -5.024 1.00 97.12 236 GLN A N 1
ATOM 1701 C CA . GLN A 1 236 ? -3.326 13.001 -4.520 1.00 97.12 236 GLN A CA 1
ATOM 1702 C C . GLN A 1 236 ? -1.793 13.019 -4.660 1.00 97.12 236 GLN A C 1
ATOM 1704 O O . GLN A 1 236 ? -1.153 13.987 -4.245 1.00 97.12 236 GLN A O 1
ATOM 1709 N N . CYS A 1 237 ? -1.149 11.980 -5.190 1.00 97.69 237 CYS A N 1
ATOM 1710 C CA . CYS A 1 237 ? 0.308 11.970 -5.288 1.00 97.69 237 CYS A CA 1
ATOM 1711 C C . CYS A 1 237 ? 0.780 12.891 -6.432 1.00 97.69 237 CYS A C 1
ATOM 1713 O O . CYS A 1 237 ? 0.645 12.513 -7.595 1.00 97.69 237 CYS A O 1
ATOM 1715 N N . PRO A 1 238 ? 1.406 14.056 -6.156 1.00 97.12 238 PRO A N 1
ATOM 1716 C CA . PRO A 1 238 ? 1.762 15.008 -7.214 1.00 97.12 238 PRO A CA 1
ATOM 1717 C C . PRO A 1 238 ? 2.855 14.480 -8.154 1.00 97.12 238 PRO A C 1
ATOM 1719 O O . PRO A 1 238 ? 2.936 14.892 -9.304 1.00 97.12 238 PRO A O 1
ATOM 1722 N N . ASN A 1 239 ? 3.682 13.551 -7.670 1.00 96.44 239 ASN A N 1
ATOM 1723 C CA . ASN A 1 239 ? 4.824 13.019 -8.413 1.00 96.44 239 ASN A CA 1
ATOM 1724 C C . ASN A 1 239 ? 4.534 11.652 -9.055 1.00 96.44 239 ASN A C 1
ATOM 1726 O O . ASN A 1 239 ? 5.423 11.062 -9.669 1.00 96.44 239 ASN A O 1
ATOM 1730 N N . GLY A 1 240 ? 3.335 11.091 -8.847 1.00 95.88 240 GLY A N 1
ATOM 1731 C CA . GLY A 1 240 ? 3.011 9.727 -9.276 1.00 95.88 240 GLY A CA 1
ATOM 1732 C C . GLY A 1 240 ? 3.908 8.653 -8.642 1.00 95.88 240 GLY A C 1
ATOM 1733 O O . GLY A 1 240 ? 4.218 7.652 -9.289 1.00 95.88 240 GLY A O 1
ATOM 1734 N N . ALA A 1 241 ? 4.361 8.878 -7.404 1.00 96.94 241 ALA A N 1
ATOM 1735 C CA . ALA A 1 241 ? 5.208 7.953 -6.650 1.00 96.94 241 ALA A CA 1
ATOM 1736 C C . ALA A 1 241 ? 4.456 6.708 -6.169 1.00 96.94 241 ALA A C 1
ATOM 1738 O O . ALA A 1 241 ? 5.069 5.668 -5.980 1.00 96.94 241 ALA A O 1
ATOM 1739 N N . ILE A 1 242 ? 3.141 6.798 -5.987 1.00 96.94 242 ILE A N 1
ATOM 1740 C CA . ILE A 1 242 ? 2.261 5.661 -5.718 1.00 96.94 242 ILE A CA 1
ATOM 1741 C C . ILE A 1 242 ? 1.152 5.661 -6.766 1.00 96.94 242 ILE A C 1
ATOM 1743 O O . ILE A 1 242 ? 0.554 6.701 -7.041 1.00 96.94 242 ILE A O 1
ATOM 1747 N N . LYS A 1 243 ? 0.904 4.500 -7.372 1.00 96.19 243 LYS A N 1
ATOM 1748 C CA . LYS A 1 243 ? -0.100 4.296 -8.419 1.00 96.19 243 LYS A CA 1
ATOM 1749 C C . LYS A 1 243 ? -0.939 3.076 -8.083 1.00 96.19 243 LYS A C 1
ATOM 1751 O O . LYS A 1 243 ? -0.405 2.068 -7.626 1.00 96.19 243 LYS A O 1
ATOM 1756 N N . PHE A 1 244 ? -2.237 3.174 -8.327 1.00 96.12 244 PHE A N 1
ATOM 1757 C CA . PHE A 1 244 ? -3.162 2.052 -8.245 1.00 96.12 244 PHE A CA 1
ATOM 1758 C C . PHE A 1 244 ? -3.519 1.681 -9.677 1.00 96.12 244 PHE A C 1
ATOM 1760 O O . PHE A 1 244 ? -4.044 2.513 -10.409 1.00 96.12 244 PHE A O 1
ATOM 1767 N N . VAL A 1 245 ? -3.171 0.465 -10.075 1.00 95.12 245 VAL A N 1
ATOM 1768 C CA . VAL A 1 245 ? -3.387 -0.059 -11.421 1.00 95.12 245 VAL A CA 1
ATOM 1769 C C . VAL A 1 245 ? -4.502 -1.091 -11.358 1.00 95.12 245 VAL A C 1
ATOM 1771 O O . VAL A 1 245 ? -4.458 -2.007 -10.530 1.00 95.12 245 VAL A O 1
ATOM 1774 N N . ASP A 1 246 ? -5.507 -0.928 -12.210 1.00 93.50 246 ASP A N 1
ATOM 1775 C CA . ASP A 1 246 ? -6.611 -1.870 -12.321 1.00 93.50 246 ASP A CA 1
ATOM 1776 C C . ASP A 1 246 ? -6.158 -3.222 -12.859 1.00 93.50 246 ASP A C 1
ATOM 1778 O O . ASP A 1 246 ? -5.334 -3.314 -13.770 1.00 93.50 246 ASP A O 1
ATOM 1782 N N . TRP A 1 247 ? -6.735 -4.293 -12.312 1.00 92.19 247 TRP A N 1
ATOM 1783 C CA . TRP A 1 247 ? -6.502 -5.634 -12.845 1.00 92.19 247 TRP A CA 1
ATOM 1784 C C . TRP A 1 247 ? -6.999 -5.762 -14.284 1.00 92.19 247 TRP A C 1
ATOM 1786 O O . TRP A 1 247 ? -6.371 -6.465 -15.068 1.00 92.19 247 TRP A O 1
ATOM 1796 N N . GLU A 1 248 ? -8.060 -5.045 -14.648 1.00 91.81 248 GLU A N 1
ATOM 1797 C CA . GLU A 1 248 ? -8.565 -4.981 -16.020 1.00 91.81 248 GLU A CA 1
ATOM 1798 C C . GLU A 1 248 ? -7.561 -4.319 -16.977 1.00 91.81 248 GLU A C 1
ATOM 1800 O O . GLU A 1 248 ? -7.277 -4.873 -18.036 1.00 91.81 248 GLU A O 1
ATOM 1805 N N . ASP A 1 249 ? -6.923 -3.216 -16.574 1.00 93.50 249 ASP A N 1
ATOM 1806 C CA . ASP A 1 249 ? -5.888 -2.568 -17.391 1.00 93.50 249 ASP A CA 1
ATOM 1807 C C . ASP A 1 249 ? -4.676 -3.486 -17.604 1.00 93.50 249 ASP A C 1
ATOM 1809 O O . ASP A 1 249 ? -4.100 -3.548 -18.694 1.00 93.50 249 ASP A O 1
ATOM 1813 N N . ILE A 1 250 ? -4.282 -4.228 -16.563 1.00 93.44 250 ILE A N 1
ATOM 1814 C CA . ILE A 1 250 ? -3.197 -5.210 -16.664 1.00 93.44 250 ILE A CA 1
ATOM 1815 C C . ILE A 1 250 ? -3.624 -6.363 -17.571 1.00 93.44 250 ILE A C 1
ATOM 1817 O O . ILE A 1 250 ? -2.839 -6.772 -18.422 1.00 93.44 250 ILE A O 1
ATOM 1821 N N . ALA A 1 251 ? -4.851 -6.871 -17.425 1.00 91.56 251 ALA A N 1
ATOM 1822 C CA . ALA A 1 251 ? -5.400 -7.924 -18.275 1.00 91.56 251 ALA A CA 1
ATOM 1823 C C . ALA A 1 251 ? -5.362 -7.517 -19.750 1.00 91.56 251 ALA A C 1
ATOM 1825 O O . ALA A 1 251 ? -4.860 -8.269 -20.584 1.00 91.56 251 ALA A O 1
ATOM 1826 N N . GLN A 1 252 ? -5.808 -6.299 -20.059 1.00 90.75 252 GLN A N 1
ATOM 1827 C CA . GLN A 1 252 ? -5.764 -5.777 -21.416 1.00 90.75 252 GLN A CA 1
ATOM 1828 C C . GLN A 1 252 ? -4.325 -5.711 -21.933 1.00 90.75 252 GLN A C 1
ATOM 1830 O O . GLN A 1 252 ? -4.060 -6.153 -23.043 1.00 90.75 252 GLN A O 1
ATOM 1835 N N . LYS A 1 253 ? -3.359 -5.274 -21.112 1.00 92.00 253 LYS A N 1
ATOM 1836 C CA . LYS A 1 253 ? -1.941 -5.283 -21.504 1.00 92.00 253 LYS A CA 1
ATOM 1837 C C . LYS A 1 253 ? -1.353 -6.673 -21.707 1.00 92.00 253 LYS A C 1
ATOM 1839 O O . LYS A 1 253 ? -0.502 -6.838 -22.578 1.00 92.00 253 LYS A O 1
ATOM 1844 N N . VAL A 1 254 ? -1.788 -7.668 -20.938 1.00 89.56 254 VAL A N 1
ATOM 1845 C CA . VAL A 1 254 ? -1.401 -9.069 -21.157 1.00 89.56 254 VAL A CA 1
ATOM 1846 C C . VAL A 1 254 ? -1.867 -9.537 -22.540 1.00 89.56 254 VAL A C 1
ATOM 1848 O O . VAL A 1 254 ? -1.089 -10.171 -23.254 1.00 89.56 254 VAL A O 1
ATOM 1851 N N . LEU A 1 255 ? -3.099 -9.196 -22.929 1.00 89.00 255 LEU A N 1
ATOM 1852 C CA . LEU A 1 255 ? -3.668 -9.542 -24.235 1.00 89.00 255 LEU A CA 1
ATOM 1853 C C . LEU A 1 255 ? -2.999 -8.760 -25.377 1.00 89.00 255 LEU A C 1
ATOM 1855 O O . LEU A 1 255 ? -2.575 -9.362 -26.360 1.00 89.00 255 LEU A O 1
ATOM 1859 N N . ASP A 1 256 ? -2.841 -7.443 -25.226 1.00 89.06 256 ASP A N 1
ATOM 1860 C CA . ASP A 1 256 ? -2.232 -6.559 -26.230 1.00 89.06 256 ASP A CA 1
ATOM 1861 C C . ASP A 1 256 ? -0.785 -6.962 -26.547 1.00 89.06 256 ASP A C 1
ATOM 1863 O O . ASP A 1 256 ? -0.361 -6.936 -27.701 1.00 89.06 256 ASP A O 1
ATOM 1867 N N . ASN A 1 257 ? -0.021 -7.355 -25.522 1.00 87.12 257 ASN A N 1
ATOM 1868 C CA . ASN A 1 257 ? 1.363 -7.798 -25.680 1.00 87.12 257 ASN A CA 1
ATOM 1869 C C . ASN A 1 257 ? 1.472 -9.253 -26.174 1.00 87.12 257 ASN A C 1
ATOM 1871 O O . ASN A 1 257 ? 2.584 -9.761 -26.318 1.00 87.12 257 ASN A O 1
ATOM 1875 N N . GLY A 1 258 ? 0.346 -9.943 -26.394 1.00 83.88 258 GLY A N 1
ATOM 1876 C CA . GLY A 1 258 ? 0.313 -11.337 -26.836 1.00 83.88 258 GLY A CA 1
ATOM 1877 C C . GLY A 1 258 ? 0.846 -12.336 -25.805 1.00 83.88 258 GLY A C 1
ATOM 1878 O O . GLY A 1 258 ? 1.225 -13.444 -26.175 1.00 83.88 258 GLY A O 1
ATOM 1879 N N . VAL A 1 259 ? 0.895 -11.961 -24.520 1.00 83.12 259 VAL A N 1
ATOM 1880 C CA . VAL A 1 259 ? 1.363 -12.837 -23.429 1.00 83.12 259 VAL A CA 1
ATOM 1881 C C . VAL A 1 259 ? 0.345 -13.943 -23.147 1.00 83.12 259 VAL A C 1
ATOM 1883 O O . VAL A 1 259 ? 0.728 -15.070 -22.842 1.00 83.12 259 VAL A O 1
ATOM 1886 N N . ALA A 1 260 ? -0.946 -13.642 -23.297 1.00 81.19 260 ALA A N 1
ATOM 1887 C CA . ALA A 1 260 ? -2.023 -14.626 -23.297 1.00 81.19 260 ALA A CA 1
ATOM 1888 C C . ALA A 1 260 ? -3.032 -14.308 -24.407 1.00 81.19 260 ALA A C 1
ATOM 1890 O O . ALA A 1 260 ? -3.103 -13.181 -24.896 1.00 81.19 260 ALA A O 1
ATOM 1891 N N . SER A 1 261 ? -3.829 -15.303 -24.792 1.00 76.81 261 SER A N 1
ATOM 1892 C CA . SER A 1 261 ? -4.948 -15.122 -25.722 1.00 76.81 261 SER A CA 1
ATOM 1893 C C . SER A 1 261 ? -6.276 -15.205 -24.976 1.00 76.81 261 SER A C 1
ATOM 1895 O O . SER A 1 261 ? -6.358 -15.805 -23.904 1.00 76.81 261 SER A O 1
ATOM 1897 N N . THR A 1 262 ? -7.352 -14.685 -25.565 1.00 71.12 262 THR A N 1
ATOM 1898 C CA . THR A 1 262 ? -8.697 -14.842 -24.995 1.00 71.12 262 THR A CA 1
ATOM 1899 C C . THR A 1 262 ? -9.147 -16.305 -24.914 1.00 71.12 262 THR A C 1
ATOM 1901 O O . THR A 1 262 ? -9.959 -16.636 -24.060 1.00 71.12 262 THR A O 1
ATOM 1904 N N . ALA A 1 263 ? -8.579 -17.215 -25.715 1.00 62.94 263 ALA A N 1
ATOM 1905 C CA . ALA A 1 263 ? -8.840 -18.653 -25.595 1.00 62.94 263 ALA A CA 1
ATOM 1906 C C . ALA A 1 263 ? -8.285 -19.251 -24.286 1.00 62.94 263 ALA A C 1
ATOM 1908 O O . ALA A 1 263 ? -8.822 -20.228 -23.774 1.00 62.94 263 ALA A O 1
ATOM 1909 N N . THR A 1 264 ? -7.254 -18.632 -23.703 1.00 62.84 264 THR A N 1
ATOM 1910 C CA . THR A 1 264 ? -6.679 -19.008 -22.400 1.00 62.84 264 THR A CA 1
ATOM 1911 C C . THR A 1 264 ? -7.600 -18.621 -21.227 1.00 62.84 264 THR A C 1
ATOM 1913 O O . THR A 1 264 ? -7.375 -19.056 -20.102 1.00 62.84 264 THR A O 1
ATOM 1916 N N . LEU A 1 265 ? -8.642 -17.815 -21.477 1.00 58.62 265 LEU A N 1
ATOM 1917 C CA . LEU A 1 265 ? -9.576 -17.301 -20.469 1.00 58.62 265 LEU A CA 1
ATOM 1918 C C . LEU A 1 265 ? -10.810 -18.170 -20.236 1.00 58.62 265 LEU A C 1
ATOM 1920 O O . LEU A 1 265 ? -11.619 -17.803 -19.390 1.00 58.62 265 LEU A O 1
ATOM 1924 N N . ILE A 1 266 ? -10.989 -19.278 -20.957 1.00 48.84 266 ILE A N 1
ATOM 1925 C CA . ILE A 1 266 ? -12.097 -20.194 -20.681 1.00 48.84 266 ILE A CA 1
ATOM 1926 C C . ILE A 1 266 ? -11.715 -20.987 -19.424 1.00 48.84 266 ILE A C 1
ATOM 1928 O O . ILE A 1 266 ? -10.823 -21.836 -19.513 1.00 48.84 266 ILE A O 1
ATOM 1932 N N . PRO A 1 267 ? -12.326 -20.736 -18.246 1.00 45.84 267 PRO A N 1
ATOM 1933 C CA . PRO A 1 267 ? -12.213 -21.693 -17.164 1.00 45.84 267 PRO A CA 1
ATOM 1934 C C . PRO A 1 267 ? -12.841 -22.981 -17.678 1.00 45.84 267 PRO A C 1
ATOM 1936 O O . PRO A 1 267 ? -13.948 -22.965 -18.214 1.00 45.84 267 PRO A O 1
ATOM 1939 N N . ASP A 1 268 ? -12.096 -24.069 -17.572 1.00 36.94 268 ASP A N 1
ATOM 1940 C CA . ASP A 1 268 ? -12.525 -25.388 -17.993 1.00 36.94 268 ASP A CA 1
ATOM 1941 C C . ASP A 1 268 ? -13.921 -25.694 -17.420 1.00 36.94 268 ASP A C 1
ATOM 1943 O O . ASP A 1 268 ? -14.088 -25.949 -16.225 1.00 36.94 268 ASP A O 1
ATOM 1947 N N . ALA A 1 269 ? -14.946 -25.613 -18.270 1.00 37.44 269 ALA A N 1
ATOM 1948 C CA . ALA A 1 269 ? -16.329 -25.902 -17.907 1.00 37.44 269 ALA A CA 1
ATOM 1949 C C . ALA A 1 269 ? -16.549 -27.407 -17.654 1.00 37.44 269 ALA A C 1
ATOM 1951 O O . ALA A 1 269 ? -17.675 -27.824 -17.408 1.00 37.44 269 ALA A O 1
ATOM 1952 N N . THR A 1 270 ? -15.491 -28.228 -17.696 1.00 36.88 270 THR A N 1
ATOM 1953 C CA . THR A 1 270 ? -15.576 -29.686 -17.561 1.00 36.88 270 THR A CA 1
ATOM 1954 C C . THR A 1 270 ? -15.269 -30.229 -16.161 1.00 36.88 270 THR A C 1
ATOM 1956 O O . THR A 1 270 ? -15.344 -31.435 -15.962 1.00 36.88 270 THR A O 1
ATOM 1959 N N . LEU A 1 271 ? -15.004 -29.384 -15.153 1.00 40.53 271 LEU A N 1
ATOM 1960 C CA . LEU A 1 271 ? -14.747 -29.845 -13.771 1.00 40.53 271 LEU A CA 1
ATOM 1961 C C . LEU A 1 271 ? -15.891 -29.600 -12.768 1.00 40.53 271 LEU A C 1
ATOM 1963 O O . LEU A 1 271 ? -15.711 -29.837 -11.575 1.00 40.53 271 LEU A O 1
ATOM 1967 N N . VAL A 1 272 ? -17.073 -29.163 -13.221 1.00 39.81 272 VAL A N 1
ATOM 1968 C CA . VAL A 1 272 ? -18.263 -28.990 -12.352 1.00 39.81 272 VAL A CA 1
ATOM 1969 C C . VAL A 1 272 ? -19.224 -30.191 -12.417 1.00 39.81 272 VAL A C 1
ATOM 1971 O O . VAL A 1 272 ? -20.133 -30.299 -11.601 1.00 39.81 272 VAL A O 1
ATOM 1974 N N . GLU A 1 273 ? -18.993 -31.155 -13.311 1.00 36.19 273 GLU A N 1
ATOM 1975 C CA . GLU A 1 273 ? -19.722 -32.430 -13.341 1.00 36.19 273 GLU A CA 1
ATOM 1976 C C . GLU A 1 273 ? -18.832 -33.547 -12.784 1.00 36.19 273 GLU A C 1
ATOM 1978 O O . GLU A 1 273 ? -18.124 -34.225 -13.523 1.00 36.19 273 GLU A O 1
ATOM 1983 N N . GLY A 1 274 ? -18.812 -33.730 -11.459 1.00 33.97 274 GLY A N 1
ATOM 1984 C CA . GLY A 1 274 ? -18.016 -34.828 -10.899 1.00 33.97 274 GLY A CA 1
ATOM 1985 C C . GLY A 1 274 ? -17.977 -35.037 -9.391 1.00 33.97 274 GLY A C 1
ATOM 1986 O O . GLY A 1 274 ? -17.193 -35.871 -8.955 1.00 33.97 274 GLY A O 1
ATOM 1987 N N . LEU A 1 275 ? -18.784 -34.339 -8.588 1.00 36.22 275 LEU A N 1
ATOM 1988 C CA . LEU A 1 275 ? -18.941 -34.636 -7.157 1.00 36.22 275 LEU A CA 1
ATOM 1989 C C . LEU A 1 275 ? -20.428 -34.581 -6.782 1.00 36.22 275 LEU A C 1
ATOM 1991 O O . LEU A 1 275 ? -20.926 -33.580 -6.268 1.00 36.22 275 LEU A O 1
ATOM 1995 N N . SER A 1 276 ? -21.116 -35.680 -7.096 1.00 37.03 276 SER A N 1
ATOM 1996 C CA . SER A 1 276 ? -22.280 -36.185 -6.358 1.00 37.03 276 SER A CA 1
ATOM 1997 C C . SER A 1 276 ? -21.821 -37.282 -5.409 1.00 37.03 276 SER A C 1
ATOM 1999 O O . SER A 1 276 ? -21.099 -38.173 -5.919 1.00 37.03 276 SER A O 1
#

Secondary structure (DSSP, 8-state):
---------------------------------------------------------S--HHHHHHHTSSHHHHHHHTTGGGGGT--HHHHHTTSEEEEE-SSEEEEEEGGG-----HHHHHHHHHHHSS--GGG-SEESGGGTTTTTSTTS--STTTT-----EE----SS-HHHHT-TT--EEE-TTT--EEE-TTT-----HHHHH-TT---EEETTTTEEE------HHHHT-TT--EEEEEHHHHHHHHHHTTSS-GGGG---TTSSS---